Protein AF-A0A5R9IZC3-F1 (afdb_monomer)

Sequence (214 aa):
MPVERKPSRSTSATAVGSERAARRSELADALADIVLAEGLGDLGLRGVAAKLGTSDRMLIYYFETKEQLVLEMLDKVGTRLTAILVANSDAPRVSPGQFLSGVLALSTDPAIAPFMRLWTEVIARGARGETPYDQVGAKVVRSWMTWIESRLIDANDPAEKARPAALLSIVEGISLLELAAPGSTKDVQPYLTRMLDAVVPTKPATRRRRPSST

pLDDT: mean 82.62, std 14.84, range [38.94, 97.12]

Nearest PDB structures (foldseek):
  2g3b-assembly1_B  TM=7.295E-01  e=1.941E-04  Rhodococcus jostii RHA1
  3hta-assembly2_C  TM=6.948E-01  e=2.361E-03  Streptomyces lividans
  1jus-assembly2_E  TM=6.326E-01  e=4.046E-03  Staphylococcus aureus
  3bti-assembly2_D  TM=5.965E-01  e=3.324E-02  Staphylococcus aureus subsp. aureus Mu50
  2of7-assembly1_A-2  TM=5.086E-01  e=3.014E-02  Streptomyces coelicolor

Organism: NCBI:txid2683649

Mean predicted aligned error: 10.15 Å

Radius of gyration: 25.48 Å; Cα contacts (8 Å, |Δi|>4): 151; chains: 1; bounding box: 75×29×113 Å

InterPro domains:
  IPR001647 DNA-binding HTH domain, TetR-type [PF00440] (37-73)
  IPR001647 DNA-binding HTH domain, TetR-type [PS50977] (21-81)
  IPR009057 Homedomain-like superfamily [SSF46689] (18-86)

Foldseek 3Di:
DDDDDDDDPVVVVVVVVVVLVVVLLVLLLVLLVCCLVPNPPPPDLQVSQVVVVHHSVVNCVSQVDPLSSVVSSVVSLVVVLVVVVVVVPPDAADALLVLLVVVLVVCPPPVNVSSLRNLLVLLVCLVVVDPPSVVVNVVVLVVQLVVSLVRHPPSVDPVCVCVSVVSVCLSSVLSVCCVVPNPPCVCVSVVVSVVRVVPPDPDPDPPPDDDDDD

Solvent-accessible surface area (backbone atoms only — not comparable to full-atom values): 12218 Å² total; per-residue (Å²): 135,85,83,84,79,77,83,69,74,70,65,57,58,55,50,55,51,50,52,51,52,50,52,39,49,54,51,25,49,55,48,28,53,49,33,47,74,68,39,66,79,87,70,40,62,60,62,51,17,56,77,70,76,50,48,48,69,55,52,36,68,64,40,70,39,73,55,51,42,51,51,49,16,52,50,46,45,52,52,52,54,47,54,62,51,56,79,60,57,87,62,76,64,31,52,71,34,56,44,52,54,51,53,54,53,47,50,67,33,82,92,38,30,39,56,54,56,37,48,53,53,36,34,58,39,13,76,71,63,39,82,58,28,33,61,50,25,55,49,51,56,52,52,48,32,55,50,47,38,72,43,34,60,71,57,84,41,80,94,48,70,60,48,33,58,52,53,50,50,52,54,49,51,46,51,52,44,34,73,75,39,74,71,73,50,74,63,49,61,70,50,49,36,53,59,51,57,70,68,57,78,77,75,77,79,79,78,77,76,76,83,85,87,129

Structure (mmCIF, N/CA/C/O backbone):
data_AF-A0A5R9IZC3-F1
#
_entry.id   AF-A0A5R9IZC3-F1
#
loop_
_atom_site.group_PDB
_atom_site.id
_atom_site.type_symbol
_atom_site.label_atom_id
_atom_site.label_alt_id
_atom_site.label_comp_id
_atom_site.label_asym_id
_atom_site.label_entity_id
_atom_site.label_seq_id
_atom_site.pdbx_PDB_ins_code
_atom_site.Cartn_x
_atom_site.Cartn_y
_atom_site.Cartn_z
_atom_site.occupancy
_atom_site.B_iso_or_equiv
_atom_site.auth_seq_id
_atom_site.auth_comp_id
_atom_site.auth_asym_id
_atom_site.auth_atom_id
_atom_site.pdbx_PDB_model_num
ATOM 1 N N . MET A 1 1 ? 8.521 -2.473 66.464 1.00 38.94 1 MET A N 1
ATOM 2 C CA . MET A 1 1 ? 7.375 -2.416 65.531 1.00 38.94 1 MET A CA 1
ATOM 3 C C . MET A 1 1 ? 7.918 -2.171 64.128 1.00 38.94 1 MET A C 1
ATOM 5 O O . MET A 1 1 ? 8.464 -1.092 63.924 1.00 38.94 1 MET A O 1
ATOM 9 N N . PRO A 1 2 ? 7.883 -3.131 63.188 1.00 41.03 2 PRO A N 1
ATOM 10 C CA . PRO A 1 2 ? 8.266 -2.861 61.808 1.00 41.03 2 PRO A CA 1
ATOM 11 C C . PRO A 1 2 ? 7.096 -2.200 61.073 1.00 41.03 2 PRO A C 1
ATOM 13 O O . PRO A 1 2 ? 5.958 -2.653 61.161 1.00 41.03 2 PRO A O 1
ATOM 16 N N . VAL A 1 3 ? 7.401 -1.110 60.376 1.00 45.56 3 VAL A N 1
ATOM 17 C CA . VAL A 1 3 ? 6.474 -0.338 59.545 1.00 45.56 3 VAL A CA 1
ATOM 18 C C . VAL A 1 3 ? 6.178 -1.120 58.265 1.00 45.56 3 VAL A C 1
ATOM 20 O O . VAL A 1 3 ? 7.081 -1.421 57.484 1.00 45.56 3 VAL A O 1
ATOM 23 N N . GLU A 1 4 ? 4.906 -1.434 58.055 1.00 42.22 4 GLU A N 1
ATOM 24 C CA . GLU A 1 4 ? 4.376 -2.103 56.870 1.00 42.22 4 GLU A CA 1
ATOM 25 C C . GLU A 1 4 ? 4.468 -1.155 55.657 1.00 42.22 4 GLU A C 1
ATOM 27 O O . GLU A 1 4 ? 3.804 -0.117 55.587 1.00 42.22 4 GLU A O 1
ATOM 32 N N . ARG A 1 5 ? 5.351 -1.468 54.700 1.00 49.62 5 ARG A N 1
ATOM 33 C CA . ARG A 1 5 ? 5.467 -0.722 53.438 1.00 49.62 5 ARG A CA 1
ATOM 34 C C . ARG A 1 5 ? 4.304 -1.101 52.517 1.00 49.62 5 ARG A C 1
ATOM 36 O O . ARG A 1 5 ? 4.286 -2.195 51.963 1.00 49.62 5 ARG A O 1
ATOM 43 N N . LYS A 1 6 ? 3.364 -0.172 52.305 1.00 45.44 6 LYS A N 1
ATOM 44 C CA . LYS A 1 6 ? 2.361 -0.252 51.226 1.00 45.44 6 LYS A CA 1
ATOM 45 C C . LYS A 1 6 ? 3.052 -0.390 49.856 1.00 45.44 6 LYS A C 1
ATOM 47 O O . LYS A 1 6 ? 4.010 0.345 49.602 1.00 45.44 6 LYS A O 1
ATOM 52 N N . PRO A 1 7 ? 2.564 -1.256 48.949 1.00 48.16 7 PRO A N 1
ATOM 53 C CA . PRO A 1 7 ? 3.126 -1.367 47.612 1.00 48.16 7 PRO A CA 1
ATOM 54 C C . PRO A 1 7 ? 2.823 -0.114 46.773 1.00 48.16 7 PRO A C 1
ATOM 56 O O . PRO A 1 7 ? 1.775 0.525 46.887 1.00 48.16 7 PRO A O 1
ATOM 59 N N . SER A 1 8 ? 3.810 0.239 45.953 1.00 50.34 8 SER A N 1
ATOM 60 C CA . SER A 1 8 ? 3.921 1.449 45.137 1.00 50.34 8 SER A CA 1
ATOM 61 C C . SER A 1 8 ? 2.874 1.509 44.013 1.00 50.34 8 SER A C 1
ATOM 63 O O . SER A 1 8 ? 2.811 0.622 43.167 1.00 50.34 8 SER A O 1
ATOM 65 N N . ARG A 1 9 ? 2.091 2.599 43.947 1.00 55.41 9 ARG A N 1
ATOM 66 C CA . ARG A 1 9 ? 1.109 2.891 42.874 1.00 55.41 9 ARG A CA 1
ATOM 67 C C . ARG A 1 9 ? 1.727 2.996 41.465 1.00 55.41 9 ARG A C 1
ATOM 69 O O . ARG A 1 9 ? 1.005 2.856 40.481 1.00 55.41 9 ARG A O 1
ATOM 76 N N . SER A 1 10 ? 3.043 3.200 41.364 1.00 56.44 10 SER A N 1
ATOM 77 C CA . SER A 1 10 ? 3.772 3.426 40.103 1.00 56.44 10 SER A CA 1
ATOM 78 C C . SER A 1 10 ? 3.738 2.223 39.143 1.00 56.44 10 SER A C 1
ATOM 80 O O . SER A 1 10 ? 3.562 2.395 37.942 1.00 56.44 10 SER A O 1
ATOM 82 N N . THR A 1 11 ? 3.797 0.990 39.654 1.00 56.28 11 THR A N 1
ATOM 83 C CA . THR A 1 11 ? 3.855 -0.223 38.812 1.00 56.28 11 THR A CA 1
ATOM 84 C C . THR A 1 11 ? 2.522 -0.539 38.116 1.00 56.28 11 THR A C 1
ATOM 86 O O . THR A 1 11 ? 2.512 -1.081 37.015 1.00 56.28 11 THR A O 1
ATOM 89 N N . SER A 1 12 ? 1.389 -0.158 38.719 1.00 60.34 12 SER A N 1
ATOM 90 C CA . SER A 1 12 ? 0.045 -0.465 38.198 1.00 60.34 12 SER A CA 1
ATOM 91 C C . SER A 1 12 ? -0.375 0.397 37.000 1.00 60.34 12 SER A C 1
ATOM 93 O O . SER A 1 12 ? -0.995 -0.107 36.069 1.00 60.34 12 SER A O 1
ATOM 95 N N . ALA A 1 13 ? 0.004 1.680 36.977 1.00 62.66 13 ALA A N 1
ATOM 96 C CA . ALA A 1 13 ? -0.330 2.583 35.874 1.00 62.66 13 ALA A CA 1
ATOM 97 C C . ALA A 1 13 ? 0.447 2.235 34.592 1.00 62.66 13 ALA A C 1
ATOM 99 O O . ALA A 1 13 ? -0.103 2.303 33.494 1.00 62.66 13 ALA A O 1
ATOM 100 N N . THR A 1 14 ? 1.702 1.801 34.737 1.00 68.88 14 THR A N 1
ATOM 101 C CA . THR A 1 14 ? 2.554 1.372 33.620 1.00 68.88 14 THR A CA 1
ATOM 102 C C . THR A 1 14 ? 2.055 0.070 32.984 1.00 68.88 14 THR A C 1
ATOM 104 O O . THR A 1 14 ? 2.042 -0.034 31.761 1.00 68.88 14 THR A O 1
ATOM 107 N N . ALA A 1 15 ? 1.574 -0.888 33.787 1.00 71.69 15 ALA A N 1
ATOM 108 C CA . ALA A 1 15 ? 1.015 -2.153 33.296 1.00 71.69 15 ALA A CA 1
ATOM 109 C C . ALA A 1 15 ? -0.315 -1.964 32.538 1.00 71.69 15 ALA A C 1
ATOM 111 O O . ALA A 1 15 ? -0.491 -2.491 31.442 1.00 71.69 15 ALA A O 1
ATOM 112 N N . VAL A 1 16 ? -1.223 -1.131 33.061 1.00 70.50 16 VAL A N 1
ATOM 113 C CA . VAL A 1 16 ? -2.487 -0.799 32.374 1.00 70.50 16 VAL A CA 1
ATOM 114 C C . VAL A 1 16 ? -2.224 -0.037 31.066 1.00 70.50 16 VAL A C 1
ATOM 116 O O . VAL A 1 16 ? -2.898 -0.259 30.059 1.00 70.50 16 VAL A O 1
ATOM 119 N N . GLY A 1 17 ? -1.206 0.831 31.048 1.00 76.50 17 GLY A N 1
ATOM 120 C CA . GLY A 1 17 ? -0.735 1.487 29.827 1.00 76.50 17 GLY A CA 1
ATOM 121 C C . GLY A 1 17 ? -0.198 0.497 28.787 1.00 76.50 17 GLY A C 1
ATOM 122 O O . GLY A 1 17 ? -0.535 0.619 27.608 1.00 76.50 17 GLY A O 1
ATOM 123 N N . SER A 1 18 ? 0.573 -0.514 29.210 1.00 84.12 18 SER A N 1
ATOM 124 C CA . SER A 1 18 ? 1.100 -1.539 28.299 1.00 84.12 18 SER A CA 1
ATOM 125 C C . SER A 1 18 ? 0.017 -2.467 27.750 1.00 84.12 18 SER A C 1
ATOM 127 O O . SER A 1 18 ? 0.050 -2.796 26.569 1.00 84.12 18 SER A O 1
ATOM 129 N N . GLU A 1 19 ? -0.979 -2.839 28.560 1.00 89.44 19 GLU A N 1
ATOM 130 C CA . GLU A 1 19 ? -2.119 -3.653 28.110 1.00 89.44 19 GLU A CA 1
ATOM 131 C C . GLU A 1 19 ? -2.976 -2.906 27.083 1.00 89.44 1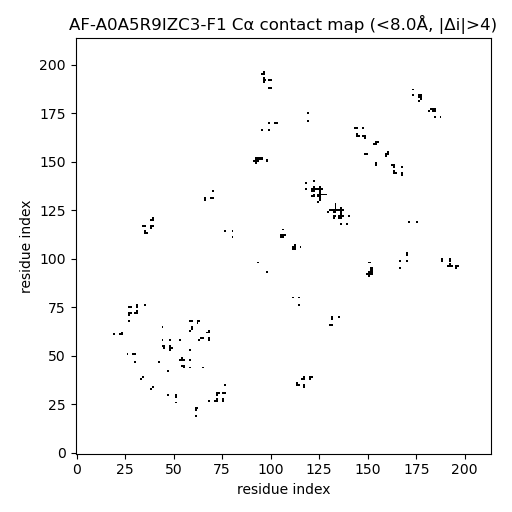9 GLU A C 1
ATOM 133 O O . GLU A 1 19 ? -3.373 -3.467 26.060 1.00 89.44 19 GLU A O 1
ATOM 138 N N . ARG A 1 20 ? -3.215 -1.606 27.305 1.00 90.56 20 ARG A N 1
ATOM 139 C CA . ARG A 1 20 ? -3.933 -0.769 26.337 1.00 90.56 20 ARG A CA 1
ATOM 140 C C . ARG A 1 20 ? -3.173 -0.653 25.018 1.00 90.56 20 ARG A C 1
ATOM 142 O O . ARG A 1 20 ? -3.797 -0.751 23.963 1.00 90.56 20 ARG A O 1
ATOM 149 N N . ALA A 1 21 ? -1.858 -0.444 25.069 1.00 91.94 21 ALA A N 1
ATOM 150 C CA . ALA A 1 21 ? -1.019 -0.367 23.876 1.00 91.94 21 ALA A CA 1
ATOM 151 C C . ALA A 1 21 ? -1.000 -1.698 23.105 1.00 91.94 21 ALA A C 1
ATOM 153 O O . ALA A 1 21 ? -1.151 -1.696 21.884 1.00 91.94 21 ALA A O 1
ATOM 154 N N . ALA A 1 22 ? -0.901 -2.829 23.812 1.00 94.00 22 ALA A N 1
ATOM 155 C CA . ALA A 1 22 ? -0.986 -4.157 23.210 1.00 94.00 22 ALA A CA 1
ATOM 156 C C . ALA A 1 22 ? -2.331 -4.356 22.500 1.00 94.00 22 ALA A C 1
ATOM 158 O O . ALA A 1 22 ? -2.362 -4.701 21.320 1.00 94.00 22 ALA A O 1
ATOM 159 N N . ARG A 1 23 ? -3.444 -4.021 23.166 1.00 94.31 23 ARG A N 1
ATOM 160 C CA . ARG A 1 23 ? -4.775 -4.148 22.564 1.00 94.31 23 ARG A CA 1
ATOM 161 C C . ARG A 1 23 ? -4.983 -3.224 21.363 1.00 94.31 23 ARG A C 1
ATOM 163 O O . ARG A 1 23 ? -5.601 -3.632 20.383 1.00 94.31 23 ARG A O 1
ATOM 170 N N . ARG A 1 24 ? -4.465 -1.993 21.416 1.00 94.75 24 ARG A N 1
ATOM 171 C CA . ARG A 1 24 ? -4.473 -1.050 20.283 1.00 94.75 24 ARG A CA 1
ATOM 172 C C . ARG A 1 24 ? -3.708 -1.632 19.090 1.00 94.75 24 ARG A C 1
ATOM 174 O O . ARG A 1 24 ? -4.233 -1.632 17.981 1.00 94.75 24 ARG A O 1
ATOM 181 N N . SER A 1 25 ? -2.533 -2.214 19.334 1.00 95.19 25 SER A N 1
ATOM 182 C CA . SER A 1 25 ? -1.741 -2.898 18.307 1.00 95.19 25 SER A CA 1
ATOM 183 C C . SER A 1 25 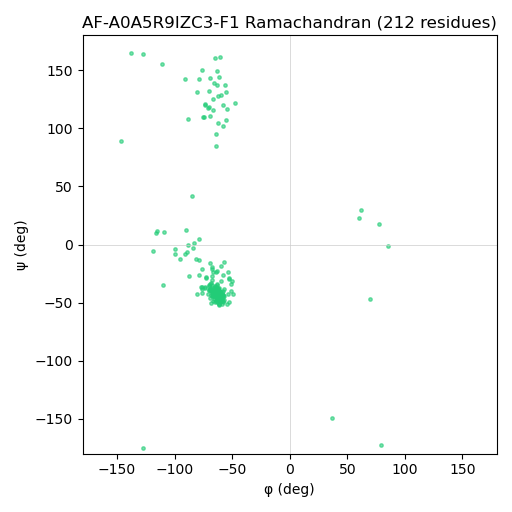? -2.474 -4.100 17.703 1.00 95.19 25 SER A C 1
ATOM 185 O O . SER A 1 25 ? -2.510 -4.215 16.484 1.00 95.19 25 SER A O 1
ATOM 187 N N . GLU A 1 26 ? -3.081 -4.969 18.519 1.00 95.38 26 GLU A N 1
ATOM 188 C CA . GLU A 1 26 ? -3.871 -6.119 18.039 1.00 95.38 26 GLU A CA 1
ATOM 189 C C . GLU A 1 26 ? -5.032 -5.683 17.141 1.00 95.38 26 GLU A C 1
ATOM 191 O O . GLU A 1 26 ? -5.279 -6.283 16.096 1.00 95.38 26 GLU A O 1
ATOM 196 N N . LEU A 1 27 ? -5.738 -4.617 17.533 1.00 95.88 27 LEU A N 1
ATOM 197 C CA . LEU A 1 27 ? -6.806 -4.049 16.718 1.00 95.88 27 LEU A CA 1
ATOM 198 C C . LEU A 1 27 ? -6.253 -3.509 15.396 1.00 95.88 27 LEU A C 1
ATOM 200 O O . LEU A 1 27 ? -6.833 -3.792 14.357 1.00 95.88 27 LEU A O 1
ATOM 204 N N . ALA A 1 28 ? -5.130 -2.783 15.407 1.00 96.19 28 ALA A N 1
ATOM 205 C CA . ALA A 1 28 ? -4.489 -2.289 14.186 1.00 96.19 28 ALA A CA 1
ATOM 206 C C . ALA A 1 28 ? -4.046 -3.432 13.256 1.00 96.19 28 ALA A C 1
ATOM 208 O O . ALA A 1 28 ? -4.192 -3.329 12.040 1.00 96.19 28 ALA A O 1
ATOM 209 N N . ASP A 1 29 ? -3.560 -4.537 13.822 1.00 96.69 29 ASP A N 1
ATOM 210 C CA . ASP A 1 29 ? -3.185 -5.729 13.066 1.00 96.69 29 ASP A CA 1
ATOM 211 C C . ASP A 1 29 ? -4.399 -6.411 12.416 1.00 96.69 29 ASP A C 1
ATOM 213 O O . ASP A 1 29 ? -4.350 -6.732 11.228 1.00 96.69 29 ASP A O 1
ATOM 217 N N . ALA A 1 30 ? -5.506 -6.559 13.145 1.00 96.06 30 ALA A N 1
ATOM 218 C CA . ALA A 1 30 ? -6.743 -7.113 12.593 1.00 96.06 30 ALA A CA 1
ATOM 219 C C . ALA A 1 30 ? -7.381 -6.183 11.542 1.00 96.06 30 ALA A C 1
ATOM 221 O O . ALA A 1 30 ? -7.948 -6.637 10.550 1.00 96.06 30 ALA A O 1
ATOM 222 N N . LEU A 1 31 ? -7.264 -4.864 11.728 1.00 94.94 31 LEU A N 1
ATOM 223 C CA . LEU A 1 31 ? -7.672 -3.875 10.731 1.00 94.94 31 LEU A CA 1
ATOM 224 C C . LEU A 1 31 ? -6.860 -4.010 9.443 1.00 94.94 31 LEU A C 1
ATOM 226 O O . LEU A 1 31 ? -7.444 -3.973 8.363 1.00 94.94 31 LEU A O 1
ATOM 230 N N . ALA A 1 32 ? -5.541 -4.185 9.561 1.00 96.06 32 ALA A N 1
ATOM 231 C CA . ALA A 1 32 ? -4.656 -4.414 8.425 1.00 96.06 32 ALA A CA 1
ATOM 232 C C . ALA A 1 32 ? -5.063 -5.670 7.633 1.00 96.06 32 ALA A C 1
ATOM 234 O O . ALA A 1 32 ? -5.086 -5.622 6.405 1.00 96.06 32 ALA A O 1
ATOM 235 N N . ASP A 1 33 ? -5.449 -6.758 8.312 1.00 95.50 33 ASP A N 1
ATOM 236 C CA . ASP A 1 33 ? -5.945 -7.977 7.655 1.00 95.50 33 ASP A CA 1
ATOM 237 C C . ASP A 1 33 ? -7.215 -7.710 6.837 1.00 95.50 33 ASP A C 1
ATOM 239 O O . ASP A 1 33 ? -7.304 -8.109 5.674 1.00 95.50 33 ASP A O 1
ATOM 243 N N . ILE A 1 34 ? -8.177 -6.984 7.419 1.00 93.75 34 ILE A N 1
ATOM 244 C CA . ILE A 1 34 ? -9.441 -6.642 6.753 1.00 93.75 34 ILE A CA 1
ATOM 245 C C . ILE A 1 34 ? -9.182 -5.807 5.494 1.00 93.75 34 ILE A C 1
ATOM 247 O O . ILE A 1 34 ? -9.707 -6.135 4.432 1.00 93.75 34 ILE A O 1
ATOM 251 N N . VAL A 1 35 ? -8.369 -4.748 5.578 1.00 94.06 35 VAL A N 1
ATOM 252 C CA . VAL A 1 35 ? -8.149 -3.855 4.423 1.00 94.06 35 VAL A CA 1
ATOM 253 C C . VAL A 1 35 ? -7.292 -4.486 3.330 1.00 94.06 35 VAL A C 1
ATOM 255 O O . VAL A 1 35 ? -7.464 -4.160 2.160 1.00 94.06 35 VAL A O 1
ATOM 258 N N . LEU A 1 36 ? -6.394 -5.414 3.674 1.00 94.81 36 LEU A N 1
ATOM 259 C CA . LEU A 1 36 ? -5.655 -6.188 2.674 1.00 94.81 36 LEU A CA 1
ATOM 260 C C . LEU A 1 36 ? -6.572 -7.176 1.942 1.00 94.81 36 LEU A C 1
ATOM 262 O O . LEU A 1 36 ? -6.400 -7.400 0.744 1.00 94.81 36 LEU A O 1
ATOM 266 N N . ALA A 1 37 ? -7.556 -7.749 2.638 1.00 92.31 37 ALA A N 1
ATOM 267 C CA . ALA A 1 37 ? -8.518 -8.665 2.036 1.00 92.31 37 ALA A CA 1
ATOM 268 C C . ALA A 1 37 ? -9.584 -7.945 1.191 1.00 92.31 37 ALA A C 1
ATOM 270 O O . ALA A 1 37 ? -9.969 -8.449 0.137 1.00 92.31 37 ALA A O 1
ATOM 271 N N . GLU A 1 38 ? -10.059 -6.781 1.641 1.00 89.06 38 GLU A N 1
ATOM 272 C CA . GLU A 1 38 ? -11.287 -6.156 1.125 1.00 89.06 38 GLU A CA 1
ATOM 273 C C . GLU A 1 38 ? -11.082 -4.773 0.476 1.00 89.06 38 GLU A C 1
ATOM 275 O O . GLU A 1 38 ? -12.026 -4.231 -0.100 1.00 89.06 38 GLU A O 1
ATOM 280 N N . GLY A 1 39 ? -9.873 -4.200 0.532 1.00 88.75 39 GLY A N 1
ATOM 281 C CA . GLY A 1 39 ? -9.594 -2.821 0.102 1.00 88.75 39 GLY A CA 1
ATOM 282 C C . GLY A 1 39 ? -10.006 -1.780 1.151 1.00 88.75 39 GLY A C 1
ATOM 283 O O . GLY A 1 39 ? -10.367 -2.136 2.271 1.00 88.75 39 GLY A O 1
ATOM 284 N N . LEU A 1 40 ? -9.949 -0.480 0.820 1.00 85.44 40 LEU A N 1
ATOM 285 C CA . LEU A 1 40 ? -10.413 0.602 1.710 1.00 85.44 40 LEU A CA 1
ATOM 286 C C . LEU A 1 40 ? -11.903 0.909 1.560 1.00 85.44 40 LEU A C 1
ATOM 288 O O . LEU A 1 40 ? -12.487 1.400 2.520 1.00 85.44 40 LEU A O 1
ATOM 292 N N . GLY A 1 41 ? -12.504 0.654 0.391 1.00 73.31 41 GLY A N 1
ATOM 293 C CA . GLY A 1 41 ? -13.956 0.705 0.130 1.00 73.31 41 GLY A CA 1
ATOM 294 C C . GLY A 1 41 ? -14.764 1.803 0.856 1.00 73.31 41 GLY A C 1
ATOM 295 O O . GLY A 1 41 ? -14.268 2.881 1.183 1.00 73.31 41 GLY A O 1
ATOM 296 N N . ASP A 1 42 ? -16.028 1.527 1.163 1.00 65.44 42 ASP A N 1
ATOM 297 C CA . ASP A 1 42 ? -16.812 2.334 2.110 1.00 65.44 42 ASP A CA 1
ATOM 298 C C . ASP A 1 42 ? -16.556 1.877 3.555 1.00 65.44 42 ASP A C 1
ATOM 300 O O . ASP A 1 42 ? -17.501 1.760 4.338 1.00 65.44 42 ASP A O 1
ATOM 304 N N . LEU A 1 43 ? -15.304 1.571 3.942 1.00 64.75 43 LEU A N 1
ATOM 305 C CA . LEU A 1 43 ? -14.977 1.203 5.326 1.00 64.75 43 LEU A CA 1
ATOM 306 C C . LEU A 1 43 ? -15.243 2.392 6.261 1.00 64.75 43 LEU A C 1
ATOM 308 O O . LEU A 1 43 ? -14.388 3.207 6.615 1.00 64.75 43 LEU A O 1
ATOM 312 N N . GLY A 1 44 ? -16.502 2.490 6.665 1.00 72.50 44 GLY A N 1
ATOM 313 C CA . GLY A 1 44 ? -16.970 3.283 7.772 1.00 72.50 44 GLY A CA 1
ATOM 314 C C . GLY A 1 44 ? -16.625 2.575 9.071 1.00 72.50 44 GLY A C 1
ATOM 315 O O . GLY A 1 44 ? -16.603 1.346 9.155 1.00 72.50 44 GLY A O 1
ATOM 316 N N . LEU A 1 45 ? -16.412 3.372 10.114 1.00 77.56 45 LEU A N 1
ATOM 317 C CA . LEU A 1 45 ? -16.061 2.897 11.450 1.00 77.56 45 LEU A CA 1
ATOM 318 C C . LEU A 1 45 ? -17.014 1.795 11.963 1.00 77.56 45 LEU A C 1
ATOM 320 O O . LEU A 1 45 ? -16.557 0.846 12.590 1.00 77.56 45 LEU A O 1
ATOM 324 N N . ARG A 1 46 ? -18.304 1.875 11.600 1.00 78.69 46 ARG A N 1
ATOM 325 C CA . ARG A 1 46 ? -19.335 0.863 11.892 1.00 78.69 46 ARG A CA 1
ATOM 326 C C . ARG A 1 46 ? -19.067 -0.500 11.278 1.00 78.69 46 ARG A C 1
ATOM 328 O O . ARG A 1 46 ? -19.142 -1.510 11.970 1.00 78.69 46 ARG A O 1
ATOM 335 N N . GLY A 1 47 ? -18.786 -0.537 9.976 1.00 84.38 47 GLY A N 1
ATOM 336 C CA . GLY A 1 47 ? -18.571 -1.796 9.259 1.00 84.38 47 GLY A CA 1
ATOM 337 C C . GLY A 1 47 ? -17.335 -2.520 9.785 1.00 84.38 47 GLY A C 1
ATOM 338 O O . GLY A 1 47 ? -17.361 -3.723 10.032 1.00 84.38 47 GLY A O 1
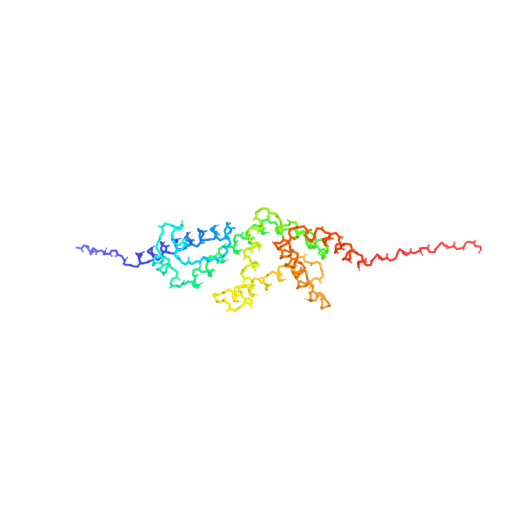ATOM 339 N N . VAL A 1 48 ? -16.285 -1.747 10.052 1.00 85.75 48 VAL A N 1
ATOM 340 C CA . VAL A 1 48 ? -15.048 -2.224 10.665 1.00 85.75 48 VAL A CA 1
ATOM 341 C C . VAL A 1 48 ? -15.278 -2.764 12.076 1.00 85.75 48 VAL A C 1
ATOM 343 O O . VAL A 1 48 ? -14.847 -3.870 12.393 1.00 85.75 48 VAL A O 1
ATOM 346 N N . ALA A 1 49 ? -15.968 -1.999 12.926 1.00 88.12 49 ALA A N 1
ATOM 347 C CA . ALA A 1 49 ? -16.255 -2.405 14.295 1.00 88.12 49 ALA A CA 1
ATOM 348 C C . ALA A 1 49 ? -17.032 -3.726 14.339 1.00 88.12 49 ALA A C 1
ATOM 350 O O . ALA A 1 49 ? -16.661 -4.624 15.093 1.00 88.12 49 ALA A O 1
ATOM 351 N N . ALA A 1 50 ? -18.041 -3.875 13.475 1.00 88.19 50 ALA A N 1
ATOM 352 C CA . ALA A 1 50 ? -18.823 -5.100 13.364 1.00 88.19 50 ALA A CA 1
ATOM 353 C C . ALA A 1 50 ? -17.957 -6.315 12.987 1.00 88.19 50 ALA A C 1
ATOM 355 O O . ALA A 1 50 ? -18.069 -7.360 13.626 1.00 88.19 50 ALA A O 1
ATOM 356 N N . LYS A 1 51 ? -17.050 -6.175 12.009 1.00 89.62 51 LYS A N 1
ATOM 357 C CA . LYS A 1 51 ? -16.118 -7.247 11.605 1.00 89.62 51 LYS A CA 1
ATOM 358 C C . LYS A 1 51 ? -15.152 -7.646 12.721 1.00 89.62 51 LYS A C 1
ATOM 360 O O . LYS A 1 51 ? -14.819 -8.817 12.854 1.00 89.62 51 LYS A O 1
ATOM 365 N N . LEU A 1 52 ? -14.740 -6.684 13.541 1.00 90.50 52 LEU A N 1
ATOM 366 C CA . LEU A 1 52 ? -13.873 -6.909 14.698 1.00 90.50 52 LEU A CA 1
ATOM 367 C C . LEU A 1 52 ? -14.629 -7.380 15.952 1.00 90.50 52 LEU A C 1
ATOM 369 O O . LEU A 1 52 ? -14.014 -7.544 17.006 1.00 90.50 52 LEU A O 1
ATOM 373 N N . GLY A 1 53 ? -15.954 -7.557 15.877 1.00 90.38 53 GLY A N 1
ATOM 374 C CA . GLY A 1 53 ? -16.777 -7.925 17.032 1.00 90.38 53 GLY A CA 1
ATOM 375 C C . GLY A 1 53 ? -16.753 -6.874 18.147 1.00 90.38 53 GLY A C 1
ATOM 376 O O . GLY A 1 53 ? -16.864 -7.210 19.325 1.00 90.38 53 GLY A O 1
ATOM 377 N N . THR A 1 54 ? -16.564 -5.601 17.797 1.00 92.31 54 THR A N 1
ATOM 378 C CA . THR A 1 54 ? -16.512 -4.479 18.739 1.00 92.31 54 THR A CA 1
ATOM 379 C C . THR A 1 54 ? -17.487 -3.367 18.339 1.00 92.31 54 THR A C 1
ATOM 381 O O . THR A 1 54 ? -18.286 -3.520 17.420 1.00 92.31 54 THR A O 1
ATOM 384 N N . SER A 1 55 ? -17.462 -2.241 19.053 1.00 91.38 55 SER A N 1
ATOM 385 C CA . SER A 1 55 ? -18.256 -1.055 18.710 1.00 91.38 55 SER A CA 1
ATOM 386 C C . SER A 1 55 ? -17.370 0.094 18.240 1.00 91.38 55 SER A C 1
ATOM 388 O O . SER A 1 55 ? -16.217 0.212 18.654 1.00 91.38 55 SER A O 1
ATOM 390 N N . ASP A 1 56 ? -17.937 1.003 17.451 1.00 89.81 56 ASP A N 1
ATOM 391 C CA . ASP A 1 56 ? -17.304 2.257 17.029 1.00 89.81 56 ASP A CA 1
ATOM 392 C C . ASP A 1 56 ? -16.704 3.008 18.221 1.00 89.81 56 ASP A C 1
ATOM 394 O O . ASP A 1 56 ? -15.582 3.504 18.168 1.00 89.81 56 ASP A O 1
ATOM 398 N N . ARG A 1 57 ? -17.453 3.047 19.333 1.00 91.88 57 ARG A N 1
ATOM 399 C CA . ARG A 1 57 ? -17.043 3.696 20.579 1.00 91.88 57 ARG A CA 1
ATOM 400 C C . ARG A 1 57 ? -15.780 3.062 21.154 1.00 91.88 57 ARG A C 1
ATOM 402 O O . ARG A 1 57 ? -14.932 3.787 21.663 1.00 91.88 57 ARG A O 1
ATOM 409 N N . MET A 1 58 ? -15.652 1.738 21.078 1.00 93.81 58 MET A N 1
ATOM 410 C CA . MET A 1 58 ? -14.450 1.041 21.534 1.00 93.81 58 MET A CA 1
ATOM 411 C C . MET A 1 58 ? -13.257 1.320 20.622 1.00 93.81 58 MET A C 1
ATOM 413 O O . MET A 1 58 ? -12.161 1.539 21.126 1.00 93.81 58 MET A O 1
ATOM 417 N N . LEU A 1 59 ? -13.452 1.389 19.303 1.00 92.81 59 LEU A N 1
ATOM 418 C CA . LEU A 1 59 ? -12.375 1.776 18.389 1.00 92.81 59 LEU A CA 1
ATOM 419 C C . LEU A 1 59 ? -11.887 3.201 18.680 1.00 92.81 59 LEU A C 1
ATOM 421 O O . LEU A 1 59 ? -10.694 3.412 18.872 1.00 92.81 59 LEU A O 1
ATOM 425 N N . ILE A 1 60 ? -12.798 4.164 18.827 1.00 93.69 60 ILE A N 1
ATOM 426 C CA . ILE A 1 60 ? -12.440 5.541 19.204 1.00 93.69 60 ILE A CA 1
ATOM 427 C C . ILE A 1 60 ? -11.800 5.602 20.593 1.00 93.69 60 ILE A C 1
ATOM 429 O O . ILE A 1 60 ? -10.883 6.384 20.811 1.00 93.69 60 ILE A O 1
ATOM 433 N N . TYR A 1 61 ? -12.209 4.747 21.530 1.00 93.69 61 TYR A N 1
ATOM 434 C CA . TYR A 1 61 ? -11.539 4.652 22.824 1.00 93.69 61 TYR A CA 1
ATOM 435 C C . TYR A 1 61 ? -10.056 4.2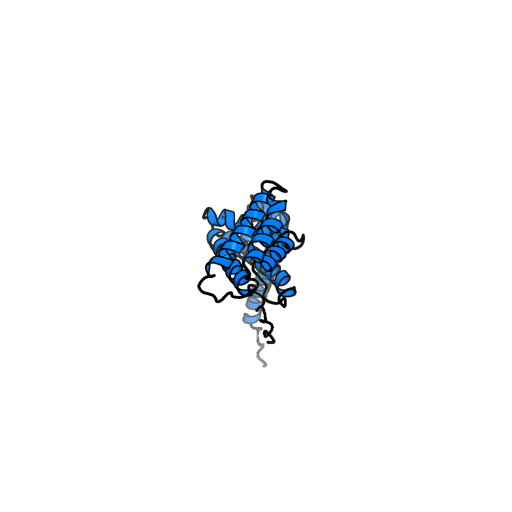54 22.691 1.00 93.69 61 TYR A C 1
ATOM 437 O O . TYR A 1 61 ? -9.212 4.811 23.396 1.00 93.69 61 TYR A O 1
ATOM 445 N N . TYR A 1 62 ? -9.707 3.319 21.801 1.00 94.44 62 TYR A N 1
ATOM 446 C CA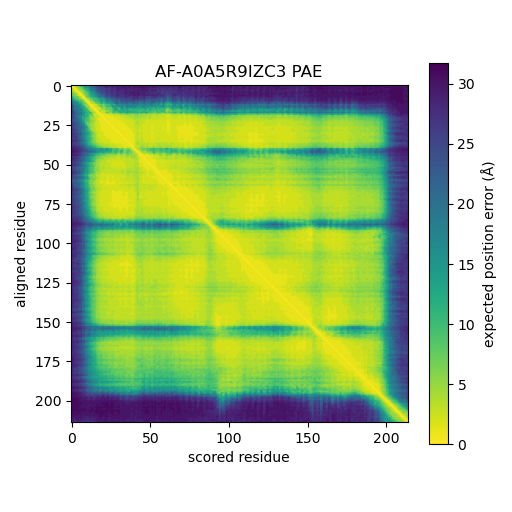 . TYR A 1 62 ? -8.313 2.895 21.620 1.00 94.44 62 TYR A CA 1
ATOM 447 C C . TYR A 1 62 ? -7.493 3.851 20.754 1.00 94.44 62 TYR A C 1
ATOM 449 O O . TYR A 1 62 ? -6.353 4.137 21.118 1.00 94.44 62 TYR A O 1
ATOM 457 N N . PHE A 1 63 ? -8.068 4.344 19.658 1.00 94.81 63 PHE A N 1
ATOM 458 C CA . PHE A 1 63 ? -7.360 5.119 18.635 1.00 94.81 63 PHE A CA 1
ATOM 459 C C . PHE A 1 63 ? -7.553 6.631 18.745 1.00 94.81 63 PHE A C 1
ATOM 461 O O . PHE A 1 63 ? -6.877 7.367 18.045 1.00 94.81 63 PHE A O 1
ATOM 468 N N . GLU A 1 64 ? -8.440 7.107 19.619 1.00 93.88 64 GLU A N 1
ATOM 469 C CA . GLU A 1 64 ? -8.787 8.521 19.846 1.00 93.88 64 GLU A CA 1
ATOM 470 C C . GLU A 1 64 ? -9.558 9.172 18.692 1.00 93.88 64 GLU A C 1
ATOM 472 O O . GLU A 1 64 ? -10.590 9.799 18.929 1.00 93.88 64 GLU A O 1
ATOM 477 N N . THR A 1 65 ? -9.118 8.991 17.445 1.00 93.06 65 THR A N 1
ATOM 478 C CA . THR A 1 65 ? -9.812 9.491 16.253 1.00 93.06 65 THR A CA 1
ATOM 479 C C . THR A 1 65 ? -9.818 8.463 15.124 1.00 93.06 65 THR A C 1
ATOM 481 O O . THR A 1 65 ? -9.070 7.480 15.132 1.00 93.06 65 THR A O 1
ATOM 484 N N . LYS A 1 66 ? -10.675 8.685 14.119 1.00 89.12 66 LYS A N 1
ATOM 485 C CA . LYS A 1 66 ? -10.696 7.850 12.911 1.00 89.12 66 LYS A CA 1
ATOM 486 C C . LYS A 1 66 ? -9.382 7.984 12.137 1.00 89.12 66 LYS A C 1
ATOM 488 O O . LYS A 1 66 ? -8.890 7.000 11.599 1.00 89.12 66 LYS A O 1
ATOM 493 N N . GLU A 1 67 ? -8.812 9.181 12.093 1.00 91.88 67 GLU A N 1
ATOM 494 C CA . GLU A 1 67 ? -7.556 9.468 11.404 1.00 91.88 67 GLU A CA 1
ATOM 495 C C . GLU A 1 67 ? -6.405 8.675 12.025 1.00 91.88 67 GLU A C 1
ATOM 497 O O . GLU A 1 67 ? -5.667 8.021 11.298 1.00 91.88 67 GLU A O 1
ATOM 502 N N . GLN A 1 68 ? -6.292 8.656 13.356 1.00 93.50 68 GLN A N 1
ATOM 503 C CA . GLN A 1 68 ? -5.265 7.873 14.052 1.00 93.50 68 GLN A CA 1
ATOM 504 C C . GLN A 1 68 ? -5.437 6.365 13.845 1.00 93.50 68 GLN A C 1
ATOM 506 O O . GLN A 1 68 ? -4.455 5.659 13.625 1.00 93.50 68 GLN A O 1
ATOM 511 N N . LEU A 1 69 ? -6.682 5.876 13.821 1.00 93.81 69 LEU A N 1
ATOM 512 C CA . LEU A 1 69 ? -6.976 4.486 13.464 1.00 93.81 69 LEU A CA 1
ATOM 513 C C . LEU A 1 69 ? -6.460 4.149 12.061 1.00 93.81 69 LEU A C 1
ATOM 515 O O . LEU A 1 69 ? -5.796 3.130 11.877 1.00 93.81 69 LEU A O 1
ATOM 519 N N . VAL A 1 70 ? -6.755 5.001 11.073 1.00 93.25 70 VAL A N 1
ATOM 520 C CA . VAL A 1 70 ? -6.299 4.810 9.688 1.00 93.25 70 VAL A CA 1
ATOM 521 C C . VAL A 1 70 ? -4.775 4.868 9.599 1.00 93.25 70 VAL A C 1
ATOM 523 O O . VAL A 1 70 ? -4.180 4.022 8.935 1.00 93.25 70 VAL A O 1
ATOM 526 N N . LEU A 1 71 ? -4.137 5.821 10.279 1.00 94.88 71 LEU A N 1
ATOM 527 C CA . LEU A 1 71 ? -2.681 5.962 10.287 1.00 94.88 71 LEU A CA 1
ATOM 528 C C . LEU A 1 71 ? -1.988 4.714 10.843 1.00 94.88 71 LEU A C 1
ATOM 530 O O . LEU A 1 71 ? -1.080 4.197 10.197 1.00 94.88 71 LEU A O 1
ATOM 534 N N . GLU A 1 72 ? -2.427 4.198 11.990 1.00 95.62 72 GLU A N 1
ATOM 535 C CA . GLU A 1 72 ? -1.821 3.005 12.596 1.00 95.62 72 GLU A CA 1
ATOM 536 C C . GLU A 1 72 ? -2.070 1.734 11.794 1.00 95.62 72 GLU A C 1
ATOM 538 O O . GLU A 1 72 ? -1.165 0.921 11.627 1.00 95.62 72 GLU A O 1
ATOM 543 N N . MET A 1 73 ? -3.275 1.564 11.254 1.00 95.44 73 MET A N 1
ATOM 544 C CA . MET A 1 73 ? -3.577 0.452 10.355 1.00 95.44 73 MET A CA 1
ATOM 545 C C . MET A 1 73 ? -2.667 0.478 9.116 1.00 95.44 73 MET A C 1
ATOM 547 O O . MET A 1 73 ? -2.070 -0.543 8.774 1.00 95.44 73 MET A O 1
ATOM 551 N N . LEU A 1 74 ? -2.514 1.630 8.454 1.00 96.06 74 LEU A N 1
ATOM 552 C CA . LEU A 1 74 ? -1.640 1.749 7.282 1.00 96.06 74 LEU A CA 1
ATOM 553 C C . LEU A 1 74 ? -0.155 1.593 7.646 1.00 96.06 74 LEU A C 1
ATOM 555 O O . LEU A 1 74 ? 0.618 1.063 6.846 1.00 96.06 74 LEU A O 1
ATOM 559 N N . ASP A 1 75 ? 0.251 1.985 8.854 1.00 96.06 75 ASP A N 1
ATOM 560 C CA . ASP A 1 75 ? 1.600 1.733 9.367 1.00 96.06 75 ASP A CA 1
ATOM 561 C C . ASP A 1 75 ? 1.873 0.229 9.554 1.00 96.06 75 ASP A C 1
ATOM 563 O O . ASP A 1 75 ? 2.920 -0.273 9.130 1.00 96.06 75 ASP A O 1
ATOM 567 N N . LYS A 1 76 ? 0.895 -0.533 10.071 1.00 97.12 76 LYS A N 1
ATOM 568 C CA . LYS A 1 76 ? 0.966 -2.005 10.136 1.00 97.12 76 LYS A CA 1
ATOM 569 C C . LYS A 1 76 ? 1.094 -2.630 8.753 1.00 97.12 76 LYS A C 1
ATOM 571 O O . LYS A 1 76 ? 1.955 -3.488 8.549 1.00 97.12 76 LYS A O 1
ATOM 576 N N . VAL A 1 77 ? 0.294 -2.174 7.790 1.00 97.00 77 VAL A N 1
ATOM 577 C CA . VAL A 1 77 ? 0.378 -2.613 6.387 1.00 97.00 77 VAL A CA 1
ATOM 578 C C . VAL A 1 77 ? 1.777 -2.348 5.816 1.00 97.00 77 VAL A C 1
ATOM 580 O O . VAL A 1 77 ? 2.396 -3.255 5.256 1.00 97.00 77 VAL A O 1
ATOM 583 N N . GLY A 1 78 ? 2.309 -1.135 5.989 1.00 94.75 78 GLY A N 1
ATOM 584 C CA . GLY A 1 78 ? 3.638 -0.757 5.496 1.00 94.75 78 GLY A CA 1
ATOM 585 C C . GLY A 1 78 ? 4.772 -1.552 6.142 1.00 94.75 78 GLY A C 1
ATOM 586 O O . GLY A 1 78 ? 5.690 -1.999 5.449 1.00 94.75 78 GLY A O 1
ATOM 587 N N . THR A 1 79 ? 4.683 -1.793 7.450 1.00 94.44 79 THR A N 1
ATOM 588 C CA . THR A 1 79 ? 5.648 -2.608 8.200 1.00 94.44 79 THR A CA 1
ATOM 589 C C . THR A 1 79 ? 5.669 -4.049 7.695 1.00 94.44 79 THR A C 1
ATOM 591 O O . THR A 1 79 ? 6.743 -4.600 7.454 1.00 94.44 79 THR A O 1
ATOM 594 N N . ARG A 1 80 ? 4.495 -4.650 7.461 1.00 94.88 80 ARG A N 1
ATOM 595 C CA . ARG A 1 80 ? 4.379 -6.012 6.917 1.00 94.88 80 ARG A CA 1
ATOM 596 C C . ARG A 1 80 ? 4.959 -6.115 5.510 1.00 94.88 80 ARG A C 1
ATOM 598 O O . ARG A 1 80 ? 5.759 -7.012 5.261 1.00 94.88 80 ARG A O 1
ATOM 605 N N . LEU A 1 81 ? 4.630 -5.174 4.619 1.00 92.69 81 LEU A N 1
ATOM 606 C CA . LEU A 1 81 ? 5.210 -5.140 3.273 1.00 92.69 81 LEU A CA 1
ATOM 607 C C . LEU A 1 81 ? 6.737 -5.029 3.338 1.00 92.69 81 LEU A C 1
ATOM 609 O O . LEU A 1 81 ? 7.445 -5.786 2.681 1.00 92.69 81 LEU A O 1
ATOM 613 N N . THR A 1 82 ? 7.251 -4.127 4.176 1.00 89.38 82 THR A N 1
ATOM 614 C CA . THR A 1 82 ? 8.697 -3.951 4.360 1.00 89.38 82 THR A CA 1
ATOM 615 C C . THR A 1 82 ? 9.356 -5.238 4.846 1.00 89.38 82 THR A C 1
ATOM 617 O O . THR A 1 82 ? 10.389 -5.618 4.308 1.00 89.38 82 THR A O 1
ATOM 620 N N . ALA A 1 83 ? 8.755 -5.947 5.805 1.00 89.75 83 ALA A N 1
ATOM 621 C CA . ALA A 1 83 ? 9.278 -7.222 6.289 1.00 89.75 83 ALA A CA 1
ATOM 622 C C . ALA A 1 83 ? 9.363 -8.282 5.173 1.00 89.75 83 ALA A C 1
ATOM 624 O O . ALA A 1 83 ? 10.377 -8.973 5.067 1.00 89.75 83 ALA A O 1
ATOM 625 N N . ILE A 1 84 ? 8.350 -8.363 4.300 1.00 86.88 84 ILE A N 1
ATOM 626 C CA . ILE A 1 84 ? 8.352 -9.278 3.145 1.00 86.88 84 ILE A CA 1
ATOM 627 C C . ILE A 1 84 ? 9.459 -8.897 2.145 1.00 86.88 84 ILE A C 1
ATOM 629 O O . ILE A 1 84 ? 10.168 -9.762 1.629 1.00 86.88 84 ILE A O 1
ATOM 633 N N . LEU A 1 85 ? 9.652 -7.601 1.888 1.00 82.19 85 LEU A N 1
ATOM 634 C CA . LEU A 1 85 ? 10.667 -7.117 0.947 1.00 82.19 85 LEU A CA 1
ATOM 635 C C . LEU A 1 85 ? 12.098 -7.232 1.497 1.00 82.19 85 LEU A C 1
ATOM 637 O O . LEU A 1 85 ? 13.014 -7.557 0.743 1.00 82.19 85 LEU A O 1
ATOM 641 N N . VAL A 1 86 ? 12.306 -6.999 2.797 1.00 79.62 86 VAL A N 1
ATOM 642 C CA . VAL A 1 86 ? 13.618 -7.112 3.461 1.00 79.62 86 VAL A CA 1
ATOM 643 C C . VAL A 1 86 ? 14.096 -8.559 3.527 1.00 79.62 86 VAL A C 1
ATOM 645 O O . VAL A 1 86 ? 15.280 -8.813 3.342 1.00 79.62 86 VAL A O 1
ATOM 648 N N . ALA A 1 87 ? 13.195 -9.533 3.661 1.00 68.44 87 ALA A N 1
ATOM 649 C CA . ALA A 1 87 ? 13.563 -10.945 3.520 1.00 68.44 87 ALA A CA 1
ATOM 650 C C . ALA A 1 87 ? 14.210 -11.273 2.151 1.00 68.44 87 ALA A C 1
ATOM 652 O O . ALA A 1 87 ? 14.843 -12.314 2.005 1.00 68.44 87 ALA A O 1
ATOM 653 N N . ASN A 1 88 ? 14.093 -10.368 1.169 1.00 62.22 88 ASN A N 1
ATOM 654 C CA . ASN A 1 88 ? 14.653 -10.474 -0.176 1.00 62.22 88 ASN A CA 1
ATOM 655 C C . ASN A 1 88 ? 15.726 -9.393 -0.483 1.00 62.22 88 ASN A C 1
ATOM 657 O O . ASN A 1 88 ? 16.099 -9.207 -1.645 1.00 62.22 88 ASN A O 1
ATOM 661 N N . SER A 1 89 ? 16.219 -8.634 0.513 1.00 60.25 89 SER A N 1
ATOM 662 C CA . SER A 1 89 ? 16.950 -7.374 0.268 1.00 60.25 89 SER A CA 1
ATOM 663 C C . SER A 1 89 ? 18.415 -7.490 -0.154 1.00 60.25 89 SER A C 1
ATOM 665 O O . SER A 1 89 ? 18.948 -6.510 -0.678 1.00 60.25 89 SER A O 1
ATOM 667 N N . ASP A 1 90 ? 19.057 -8.650 -0.026 1.00 65.62 90 ASP A N 1
ATOM 668 C CA . ASP A 1 90 ? 20.490 -8.804 -0.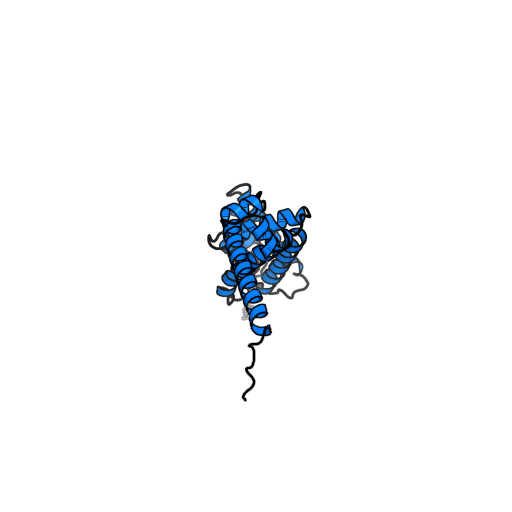346 1.00 65.62 90 ASP A CA 1
ATOM 669 C C . ASP A 1 90 ? 20.788 -8.937 -1.847 1.00 65.62 90 ASP A C 1
ATOM 671 O O . ASP A 1 90 ? 21.932 -9.139 -2.258 1.00 65.62 90 ASP A O 1
ATOM 675 N N . ALA A 1 91 ? 19.771 -8.802 -2.701 1.00 72.88 91 ALA A N 1
ATOM 676 C CA . ALA A 1 91 ? 19.996 -8.819 -4.137 1.00 72.88 91 ALA A CA 1
ATOM 677 C C . ALA A 1 91 ? 20.835 -7.599 -4.588 1.00 72.88 91 ALA A C 1
ATOM 679 O O . ALA A 1 91 ? 20.591 -6.479 -4.121 1.00 72.88 91 ALA A O 1
ATOM 680 N N . PRO A 1 92 ? 21.795 -7.796 -5.512 1.00 84.12 92 PRO A N 1
ATOM 681 C CA . PRO A 1 92 ? 22.647 -6.731 -6.029 1.00 84.12 92 PRO A CA 1
ATOM 682 C C . PRO A 1 92 ? 21.829 -5.634 -6.724 1.00 84.12 92 PRO A C 1
ATOM 684 O O . PRO A 1 92 ? 20.684 -5.848 -7.128 1.00 84.12 92 PRO A O 1
ATOM 687 N N . ARG A 1 93 ? 22.437 -4.453 -6.895 1.00 88.94 93 ARG A N 1
ATOM 688 C CA . ARG A 1 93 ? 21.866 -3.391 -7.737 1.00 88.94 93 ARG A CA 1
ATOM 689 C C . ARG A 1 93 ? 21.744 -3.874 -9.182 1.00 88.94 93 ARG A C 1
ATOM 691 O O . ARG A 1 93 ? 22.612 -4.596 -9.668 1.00 88.94 93 ARG A O 1
ATOM 698 N N . VAL A 1 94 ? 20.686 -3.448 -9.862 1.00 89.12 94 VAL A N 1
ATOM 699 C CA . VAL A 1 94 ? 20.306 -3.936 -11.196 1.00 89.12 94 VAL A CA 1
ATOM 700 C C . VAL A 1 94 ? 20.099 -2.794 -12.190 1.00 89.12 94 VAL A C 1
ATOM 702 O O . VAL A 1 94 ? 19.967 -1.630 -11.800 1.00 89.12 94 VAL A O 1
ATOM 705 N N . SER A 1 95 ? 20.072 -3.118 -13.487 1.00 87.56 95 SER A N 1
ATOM 706 C CA . SER A 1 95 ? 19.702 -2.151 -14.526 1.00 87.56 95 SER A CA 1
ATOM 707 C C . SER A 1 95 ? 18.235 -1.707 -14.383 1.00 87.56 95 SER A C 1
ATOM 709 O O . SER A 1 95 ? 17.429 -2.428 -13.785 1.00 87.56 95 SER A O 1
ATOM 711 N N . PRO A 1 96 ? 17.832 -0.561 -14.962 1.00 85.88 96 PRO A N 1
ATOM 712 C CA . PRO A 1 96 ? 16.431 -0.129 -14.951 1.00 85.88 96 PRO A CA 1
ATOM 713 C C . PRO A 1 96 ? 15.467 -1.149 -15.575 1.00 85.88 96 PRO A C 1
ATOM 715 O O . PRO A 1 96 ? 14.379 -1.361 -15.046 1.00 85.88 96 PRO A O 1
ATOM 718 N N . GLY A 1 97 ? 15.873 -1.821 -16.660 1.00 84.12 97 GLY A N 1
ATOM 719 C CA . GLY A 1 97 ? 15.070 -2.866 -17.309 1.00 84.12 97 GLY A CA 1
ATOM 720 C C . GLY A 1 97 ? 14.905 -4.115 -16.439 1.00 84.12 97 GLY A C 1
ATOM 721 O O . GLY A 1 97 ? 13.799 -4.647 -16.305 1.00 84.12 97 GLY A O 1
ATOM 722 N N . GLN A 1 98 ? 15.981 -4.545 -15.773 1.00 87.12 98 GLN A N 1
ATOM 723 C CA . GLN A 1 98 ? 15.943 -5.649 -14.809 1.00 87.12 98 GLN A CA 1
ATOM 724 C C . GLN A 1 98 ? 15.093 -5.303 -13.583 1.00 87.12 98 GLN A C 1
ATOM 726 O O . GLN A 1 98 ? 14.293 -6.128 -13.143 1.00 87.12 98 GLN A O 1
ATOM 731 N N . PHE A 1 99 ? 15.223 -4.079 -13.062 1.00 88.19 99 PHE A N 1
ATOM 732 C CA . PHE A 1 99 ? 14.399 -3.583 -11.964 1.00 88.19 99 PHE A CA 1
ATOM 733 C C . PHE A 1 99 ? 12.914 -3.609 -12.330 1.00 88.19 99 PHE A C 1
ATOM 735 O O . PHE A 1 99 ? 12.118 -4.188 -11.595 1.00 88.19 99 PHE A O 1
ATOM 742 N N . LEU A 1 100 ? 12.552 -3.031 -13.482 1.00 87.31 100 LEU A N 1
ATOM 743 C CA . LEU A 1 100 ? 11.171 -2.994 -13.961 1.00 87.31 100 LEU A CA 1
ATOM 744 C C . LEU A 1 100 ? 10.596 -4.407 -14.121 1.00 87.31 100 LEU A C 1
ATOM 746 O O . LEU A 1 100 ? 9.472 -4.678 -13.706 1.00 87.31 100 LEU A O 1
ATOM 750 N N . SER A 1 101 ? 11.380 -5.327 -14.684 1.00 85.44 101 SER A N 1
ATOM 751 C CA . SER A 1 101 ? 10.955 -6.718 -14.852 1.00 85.44 101 SER A CA 1
ATOM 752 C C . SER A 1 101 ? 10.704 -7.399 -13.501 1.00 85.44 101 SER A C 1
ATOM 754 O O . SER A 1 101 ? 9.668 -8.037 -13.315 1.00 85.44 101 SER A O 1
ATOM 756 N N . GLY A 1 102 ? 11.615 -7.216 -12.540 1.00 88.25 102 GLY A N 1
ATOM 757 C CA . GLY A 1 102 ? 11.505 -7.796 -11.202 1.00 88.25 102 GLY A CA 1
ATOM 758 C C . GLY A 1 102 ? 10.353 -7.218 -10.379 1.00 88.25 102 GLY A C 1
ATOM 759 O O . GLY A 1 102 ? 9.609 -7.975 -9.762 1.00 88.25 102 GLY A O 1
ATOM 760 N N . VAL A 1 103 ? 10.163 -5.895 -10.390 1.00 88.06 103 VAL A N 1
ATOM 761 C CA . VAL A 1 103 ? 9.095 -5.248 -9.609 1.00 88.06 103 VAL A CA 1
ATOM 762 C C . VAL A 1 103 ? 7.704 -5.572 -10.154 1.00 88.06 103 VAL A C 1
ATOM 764 O O . VAL A 1 103 ? 6.780 -5.730 -9.365 1.00 88.06 103 VAL A O 1
ATOM 767 N N . LEU A 1 104 ? 7.551 -5.737 -11.473 1.00 86.69 104 LEU A N 1
ATOM 768 C CA . LEU A 1 104 ? 6.283 -6.161 -12.076 1.00 86.69 104 LEU A CA 1
ATOM 769 C C . LEU A 1 104 ? 5.948 -7.620 -11.749 1.00 86.69 104 LEU A C 1
ATOM 771 O O . LEU A 1 104 ? 4.797 -7.937 -11.477 1.00 86.69 104 LEU A O 1
ATOM 775 N N . ALA A 1 105 ? 6.943 -8.510 -11.726 1.00 86.00 105 ALA A N 1
ATOM 776 C CA . ALA A 1 105 ? 6.719 -9.874 -11.254 1.00 86.00 105 ALA A CA 1
ATOM 777 C C . ALA A 1 105 ? 6.288 -9.871 -9.777 1.00 86.00 105 ALA A C 1
ATOM 779 O O . ALA A 1 105 ? 5.287 -10.490 -9.418 1.00 86.00 105 ALA A O 1
ATOM 780 N N . LEU A 1 106 ? 6.993 -9.099 -8.944 1.00 87.12 106 LEU A N 1
ATOM 781 C CA . LEU A 1 106 ? 6.702 -8.959 -7.521 1.00 87.12 106 LEU A CA 1
ATOM 782 C C . LEU A 1 106 ? 5.310 -8.368 -7.261 1.00 87.12 106 LEU A C 1
ATOM 784 O O . LEU A 1 106 ? 4.617 -8.846 -6.373 1.00 87.12 106 LEU A O 1
ATOM 788 N N . SER A 1 107 ? 4.866 -7.364 -8.025 1.00 85.19 107 SER A N 1
ATOM 789 C CA . SER A 1 107 ? 3.547 -6.744 -7.824 1.00 85.19 107 SER A CA 1
ATOM 790 C C . SER A 1 107 ? 2.383 -7.694 -8.123 1.00 85.19 107 SER A C 1
ATOM 792 O O . SER A 1 107 ? 1.297 -7.514 -7.572 1.00 85.19 107 SER A O 1
ATOM 794 N N . THR A 1 108 ? 2.612 -8.715 -8.955 1.00 84.06 108 THR A N 1
ATOM 795 C CA . THR A 1 108 ? 1.628 -9.765 -9.270 1.00 84.06 108 THR A CA 1
ATOM 796 C C . THR A 1 108 ? 1.692 -10.983 -8.347 1.00 84.06 108 THR A C 1
ATOM 798 O O . THR A 1 108 ? 0.796 -11.825 -8.403 1.00 84.06 108 THR A O 1
ATOM 801 N N . ASP A 1 109 ? 2.706 -11.080 -7.479 1.00 89.56 109 ASP A N 1
ATOM 802 C CA . ASP A 1 109 ? 2.807 -12.155 -6.490 1.00 89.56 109 ASP A CA 1
ATOM 803 C C . ASP A 1 109 ? 1.574 -12.121 -5.563 1.00 89.56 109 ASP A C 1
ATOM 805 O O . ASP A 1 109 ? 1.272 -11.062 -5.002 1.00 89.56 109 ASP A O 1
ATOM 809 N N . PRO A 1 110 ? 0.852 -13.240 -5.357 1.00 90.31 110 PRO A N 1
ATOM 810 C CA . PRO A 1 110 ? -0.304 -13.289 -4.462 1.00 90.31 110 PRO A CA 1
ATOM 811 C C . PRO A 1 110 ? -0.040 -12.764 -3.042 1.00 90.31 110 PRO A C 1
ATOM 813 O O . PRO A 1 110 ? -0.963 -12.248 -2.411 1.00 90.31 110 PRO A O 1
ATOM 816 N N . ALA A 1 111 ? 1.196 -12.860 -2.545 1.00 91.06 111 ALA A N 1
ATOM 817 C CA . ALA A 1 111 ? 1.599 -12.341 -1.241 1.00 91.06 111 ALA A CA 1
ATOM 818 C C . ALA A 1 111 ? 1.783 -10.811 -1.217 1.00 91.06 111 ALA A C 1
ATOM 820 O O . ALA A 1 111 ? 1.725 -10.212 -0.146 1.00 91.06 111 ALA A O 1
ATOM 821 N N . ILE A 1 112 ? 1.986 -10.166 -2.370 1.00 92.19 112 ILE A N 1
ATOM 822 C CA . ILE A 1 112 ? 2.263 -8.724 -2.496 1.00 92.19 112 ILE A CA 1
ATOM 823 C C . ILE A 1 112 ? 1.097 -7.965 -3.131 1.00 92.19 112 ILE A C 1
ATOM 825 O O . ILE A 1 112 ? 0.808 -6.834 -2.738 1.00 92.19 112 ILE A O 1
ATOM 829 N N . ALA A 1 113 ? 0.389 -8.579 -4.077 1.00 89.81 113 ALA A N 1
ATOM 830 C CA . ALA A 1 113 ? -0.691 -7.955 -4.832 1.00 89.81 113 ALA A CA 1
ATOM 831 C C . ALA A 1 113 ? -1.759 -7.264 -3.951 1.00 89.81 113 ALA A C 1
ATOM 833 O O . ALA A 1 113 ? -2.182 -6.163 -4.313 1.00 89.81 113 ALA A O 1
ATOM 834 N N . PRO A 1 114 ? -2.183 -7.815 -2.788 1.00 93.00 114 PRO A N 1
ATOM 835 C CA . PRO A 1 114 ? -3.088 -7.116 -1.870 1.00 93.00 114 PRO A CA 1
ATOM 836 C C . PRO A 1 114 ? -2.553 -5.769 -1.371 1.00 93.00 114 PRO A C 1
ATOM 838 O O . PRO A 1 114 ? -3.298 -4.791 -1.321 1.00 93.00 114 PRO A O 1
ATOM 841 N N . PHE A 1 115 ? -1.256 -5.692 -1.063 1.00 94.06 115 PHE A N 1
ATOM 842 C CA . PHE A 1 115 ? -0.613 -4.459 -0.615 1.00 94.06 115 PHE A CA 1
ATOM 843 C C . PHE A 1 115 ? -0.596 -3.413 -1.725 1.00 94.06 115 PHE A C 1
ATOM 845 O O . PHE A 1 115 ? -0.913 -2.255 -1.476 1.00 94.06 115 PHE A O 1
ATOM 852 N N . MET A 1 116 ? -0.249 -3.817 -2.949 1.00 90.75 116 MET A N 1
ATOM 853 C CA . MET A 1 116 ? -0.165 -2.886 -4.078 1.00 90.75 116 MET A CA 1
ATOM 854 C C . MET A 1 116 ? -1.534 -2.288 -4.409 1.00 90.75 116 MET A C 1
ATOM 856 O O . MET A 1 116 ? -1.642 -1.072 -4.529 1.00 90.75 116 MET A O 1
ATOM 860 N N . ARG A 1 117 ? -2.596 -3.110 -4.438 1.00 89.44 117 ARG A N 1
ATOM 861 C CA . ARG A 1 117 ? -3.976 -2.619 -4.617 1.00 89.44 117 ARG A CA 1
ATOM 862 C C . ARG A 1 117 ? -4.361 -1.595 -3.550 1.00 89.44 117 ARG A C 1
ATOM 864 O O . ARG A 1 117 ? -4.855 -0.518 -3.876 1.00 89.44 117 ARG A O 1
ATOM 871 N N . LEU A 1 118 ? -4.083 -1.911 -2.285 1.00 93.19 118 LEU A N 1
ATOM 872 C CA . LEU A 1 118 ? -4.374 -1.027 -1.161 1.00 93.19 118 LEU A CA 1
ATOM 873 C C . LEU A 1 118 ? -3.617 0.307 -1.267 1.00 93.19 118 LEU A C 1
ATOM 875 O O . LEU A 1 118 ? -4.201 1.369 -1.055 1.00 93.19 118 LEU A O 1
ATOM 879 N N . TRP A 1 119 ? -2.333 0.282 -1.627 1.00 93.06 119 TRP A N 1
ATOM 880 C CA . TRP A 1 119 ? -1.553 1.508 -1.785 1.00 93.06 119 TRP A CA 1
ATOM 881 C C . TRP A 1 119 ? -2.015 2.365 -2.965 1.00 93.06 119 TRP A C 1
ATOM 883 O O . TRP A 1 119 ? -2.075 3.585 -2.810 1.00 93.06 119 TRP A O 1
ATOM 893 N N . THR A 1 120 ? -2.425 1.764 -4.086 1.00 90.12 120 THR A N 1
ATOM 894 C CA . THR A 1 120 ? -3.071 2.495 -5.190 1.00 90.12 120 THR A CA 1
ATOM 895 C C . THR A 1 120 ? -4.335 3.216 -4.706 1.00 90.12 120 THR A C 1
ATOM 897 O O . THR A 1 120 ? -4.520 4.399 -4.998 1.00 90.12 120 THR A O 1
ATOM 900 N N . GLU A 1 121 ? -5.179 2.573 -3.888 1.00 91.38 121 GLU A N 1
ATOM 901 C CA . GLU A 1 121 ? -6.352 3.232 -3.293 1.00 91.38 121 GLU A CA 1
ATOM 902 C C . GLU A 1 121 ? -5.973 4.393 -2.358 1.00 91.38 121 GLU A C 1
ATOM 904 O O . GLU A 1 121 ? -6.583 5.465 -2.429 1.00 91.38 121 GLU A O 1
ATOM 909 N N . VAL A 1 122 ? -4.961 4.210 -1.500 1.00 94.19 122 VAL A N 1
ATOM 910 C CA . VAL A 1 122 ? -4.445 5.264 -0.605 1.00 94.19 122 VAL A CA 1
ATOM 911 C C . VAL A 1 122 ? -3.951 6.462 -1.412 1.00 94.19 122 VAL A C 1
ATOM 913 O O . VAL A 1 122 ? -4.303 7.599 -1.097 1.00 94.19 122 VAL A O 1
ATOM 916 N N . ILE A 1 123 ? -3.171 6.225 -2.468 1.00 92.31 123 ILE A N 1
ATOM 917 C CA . ILE A 1 123 ? -2.648 7.278 -3.343 1.00 92.31 123 ILE A CA 1
ATOM 918 C C . ILE A 1 123 ? -3.800 7.996 -4.053 1.00 92.31 123 ILE A C 1
ATOM 920 O O . ILE A 1 123 ? -3.840 9.226 -4.056 1.00 92.31 123 ILE A O 1
ATOM 924 N N . ALA A 1 124 ? -4.780 7.261 -4.585 1.00 90.12 124 ALA A N 1
ATOM 925 C CA . ALA A 1 124 ? -5.932 7.840 -5.276 1.00 90.12 124 ALA A CA 1
ATOM 926 C C . ALA A 1 124 ? -6.838 8.679 -4.354 1.00 90.12 124 ALA A C 1
ATOM 928 O O . ALA A 1 124 ? -7.405 9.684 -4.788 1.00 90.12 124 ALA A O 1
ATOM 929 N N . ARG A 1 125 ? -7.006 8.288 -3.084 1.00 92.25 125 ARG A N 1
ATOM 930 C CA . ARG A 1 125 ? -7.706 9.099 -2.066 1.00 92.25 125 ARG A CA 1
ATOM 931 C C . ARG A 1 125 ? -6.889 10.318 -1.660 1.00 92.25 125 ARG A C 1
ATOM 933 O O . ARG A 1 125 ? -7.425 11.421 -1.589 1.00 92.25 125 ARG A O 1
ATOM 940 N N . GLY A 1 126 ? -5.585 10.140 -1.463 1.00 94.06 126 GLY A N 1
ATOM 941 C CA . GLY A 1 126 ? -4.684 11.236 -1.130 1.00 94.06 126 GLY A CA 1
ATOM 942 C C . GLY A 1 126 ? -4.614 12.300 -2.225 1.00 94.06 126 GLY A C 1
ATOM 943 O O . GLY A 1 126 ? -4.651 13.488 -1.923 1.00 94.06 126 GLY A O 1
ATOM 944 N N . ALA A 1 127 ? -4.632 11.895 -3.497 1.00 92.06 127 ALA A N 1
ATOM 945 C CA . ALA A 1 127 ? -4.701 12.803 -4.643 1.00 92.06 127 ALA A CA 1
ATOM 946 C C . ALA A 1 127 ? -6.008 13.622 -4.697 1.00 92.06 127 ALA A C 1
ATOM 948 O O . ALA A 1 127 ? -6.022 14.709 -5.270 1.00 92.06 127 ALA A O 1
ATOM 949 N N . ARG A 1 128 ? -7.092 13.134 -4.075 1.00 93.75 128 ARG A N 1
ATOM 950 C CA . ARG A 1 128 ? -8.355 13.872 -3.881 1.00 93.75 128 ARG A CA 1
ATOM 951 C C . ARG A 1 128 ? -8.341 14.795 -2.655 1.00 93.75 128 ARG A C 1
ATOM 953 O O . ARG A 1 128 ? -9.318 15.501 -2.428 1.00 93.75 128 ARG A O 1
ATOM 960 N N . GLY A 1 129 ? -7.260 14.800 -1.873 1.00 93.94 129 GLY A N 1
ATOM 961 C CA . GLY A 1 129 ? -7.141 15.589 -0.645 1.00 93.94 129 GLY A CA 1
ATOM 962 C C . GLY A 1 129 ? -7.881 14.996 0.558 1.00 93.94 129 GLY A C 1
ATOM 963 O O . GLY A 1 129 ? -8.146 15.714 1.518 1.00 93.94 129 GLY A O 1
ATOM 964 N N . GLU A 1 130 ? -8.241 13.709 0.525 1.00 93.31 130 GLU A N 1
ATOM 965 C CA . GLU A 1 130 ? -8.908 13.054 1.655 1.00 93.31 130 GLU A CA 1
ATOM 966 C C . GLU A 1 130 ? -7.923 12.811 2.800 1.00 93.31 130 GLU A C 1
ATOM 968 O O . GLU A 1 130 ? -6.948 12.075 2.647 1.00 93.31 130 GLU A O 1
ATOM 973 N N . THR A 1 131 ? -8.197 13.371 3.976 1.00 92.06 131 THR A N 1
ATOM 974 C CA . THR A 1 131 ? -7.385 13.130 5.172 1.00 92.06 131 THR A CA 1
ATOM 975 C C . THR A 1 131 ? -7.733 11.775 5.812 1.00 92.06 131 THR A C 1
ATOM 977 O O . THR A 1 131 ? -8.902 11.378 5.830 1.00 92.06 131 THR A O 1
ATOM 980 N N . PRO A 1 132 ? -6.747 11.027 6.348 1.00 92.88 132 PRO A N 1
ATOM 981 C CA . PRO A 1 132 ? -5.302 11.303 6.370 1.00 92.88 132 PRO A CA 1
ATOM 982 C C . PRO A 1 132 ? -4.529 10.741 5.150 1.00 92.88 132 PRO A C 1
ATOM 984 O O . PRO A 1 132 ? -3.301 10.634 5.182 1.00 92.88 132 PRO A O 1
ATOM 987 N N . TYR A 1 133 ? -5.222 10.308 4.092 1.00 94.81 133 TYR A N 1
ATOM 988 C CA . TYR A 1 133 ? -4.608 9.651 2.931 1.00 94.81 133 TYR A CA 1
ATOM 989 C C . TYR A 1 133 ? -3.718 10.587 2.106 1.00 94.81 133 TYR A C 1
ATOM 991 O O . TYR A 1 133 ? -2.764 10.124 1.489 1.00 94.81 133 TYR A O 1
ATOM 999 N N . ASP A 1 134 ? -3.991 11.890 2.117 1.00 93.81 134 ASP A N 1
ATOM 1000 C CA . ASP A 1 134 ? -3.173 12.940 1.499 1.00 93.81 134 ASP A CA 1
ATOM 1001 C C . ASP A 1 134 ? -1.703 12.876 1.947 1.00 93.81 134 ASP A C 1
ATOM 1003 O O . ASP A 1 134 ? -0.779 12.826 1.128 1.00 93.81 134 ASP A O 1
ATOM 1007 N N . GLN A 1 135 ? -1.476 12.787 3.255 1.00 93.62 135 GLN A N 1
ATOM 1008 C CA . GLN A 1 135 ? -0.142 12.717 3.841 1.00 93.62 135 GLN A CA 1
ATOM 1009 C C . GLN A 1 135 ? 0.477 11.331 3.664 1.00 93.62 135 GLN A C 1
ATOM 1011 O O . GLN A 1 135 ? 1.664 11.219 3.336 1.00 93.62 135 GLN A O 1
ATOM 1016 N N . VAL A 1 136 ? -0.319 10.275 3.861 1.00 94.88 136 VAL A N 1
ATOM 1017 C CA . VAL A 1 136 ? 0.164 8.892 3.763 1.00 94.88 136 VAL A CA 1
ATOM 1018 C C . VAL A 1 136 ? 0.558 8.552 2.329 1.00 94.88 136 VAL A C 1
ATOM 1020 O O . VAL A 1 136 ? 1.673 8.084 2.110 1.00 94.88 136 VAL A O 1
ATOM 1023 N N . GLY A 1 137 ? -0.293 8.849 1.346 1.00 93.50 137 GLY A N 1
ATOM 1024 C CA . GLY A 1 137 ? -0.012 8.608 -0.069 1.00 93.50 137 GLY A CA 1
ATOM 1025 C C . GLY A 1 137 ? 1.250 9.335 -0.527 1.00 93.50 137 GLY A C 1
ATOM 1026 O O . GLY A 1 137 ? 2.141 8.726 -1.118 1.00 93.50 137 GLY A O 1
ATOM 1027 N N . ALA A 1 138 ? 1.403 10.612 -0.157 1.00 92.06 138 ALA A N 1
ATOM 1028 C CA . ALA A 1 138 ? 2.605 11.375 -0.480 1.00 92.06 138 ALA A CA 1
ATOM 1029 C C . ALA A 1 138 ? 3.874 10.788 0.170 1.00 92.06 138 ALA A C 1
ATOM 1031 O O . ALA A 1 138 ? 4.944 10.784 -0.444 1.00 92.06 138 ALA A O 1
ATOM 1032 N N . LYS A 1 139 ? 3.779 10.287 1.410 1.00 93.56 139 LYS A N 1
ATOM 1033 C CA . LYS A 1 139 ? 4.890 9.612 2.098 1.00 93.56 139 LYS A CA 1
ATOM 1034 C C . LYS A 1 139 ? 5.263 8.304 1.398 1.00 93.56 139 LYS A C 1
ATOM 1036 O O . LYS A 1 139 ? 6.444 8.095 1.142 1.00 93.56 139 LYS A O 1
ATOM 1041 N N . VAL A 1 140 ? 4.279 7.476 1.050 1.00 92.69 140 VAL A N 1
ATOM 1042 C CA . VAL A 1 140 ? 4.474 6.185 0.369 1.00 92.69 140 VAL A CA 1
ATOM 1043 C C . VAL A 1 140 ? 5.169 6.372 -0.975 1.00 92.69 140 VAL A C 1
ATOM 1045 O O . VAL A 1 140 ? 6.197 5.743 -1.213 1.00 92.69 140 VAL A O 1
ATOM 1048 N N . VAL A 1 141 ? 4.692 7.305 -1.806 1.00 92.31 141 VAL A N 1
ATOM 1049 C CA . VAL A 1 141 ? 5.310 7.611 -3.108 1.00 92.31 141 VAL A CA 1
ATOM 1050 C C . VAL A 1 141 ? 6.778 8.015 -2.944 1.00 92.31 141 VAL A C 1
ATOM 1052 O O . VAL A 1 141 ? 7.643 7.505 -3.657 1.00 92.31 141 VAL A O 1
ATOM 1055 N N . ARG A 1 142 ? 7.099 8.877 -1.966 1.00 93.31 142 ARG A N 1
ATOM 1056 C CA . ARG A 1 142 ? 8.495 9.252 -1.668 1.00 93.31 142 ARG A CA 1
ATOM 1057 C C . ARG A 1 142 ? 9.336 8.061 -1.219 1.00 93.31 142 ARG A C 1
ATOM 1059 O O . ARG A 1 142 ? 10.438 7.883 -1.729 1.00 93.31 142 ARG A O 1
ATOM 1066 N N . SER A 1 143 ? 8.820 7.239 -0.309 1.00 91.75 143 SER A N 1
ATOM 1067 C CA . SER A 1 143 ? 9.518 6.046 0.175 1.00 91.75 143 SER A CA 1
ATOM 1068 C C . SER A 1 143 ? 9.799 5.045 -0.945 1.00 91.75 143 SER A C 1
ATOM 1070 O O . SER A 1 143 ? 10.899 4.500 -1.006 1.00 91.75 143 SER A O 1
ATOM 1072 N N . TRP A 1 144 ? 8.856 4.842 -1.865 1.00 91.62 144 TRP A N 1
ATOM 1073 C CA . TRP A 1 144 ? 9.072 3.994 -3.034 1.00 91.62 144 TRP A CA 1
ATOM 1074 C C . TRP A 1 144 ? 10.107 4.567 -3.992 1.00 91.62 144 TRP A C 1
ATOM 1076 O O . TRP A 1 144 ? 10.963 3.814 -4.440 1.00 91.62 144 TRP A O 1
ATOM 1086 N N . MET A 1 145 ? 10.105 5.876 -4.261 1.00 92.00 145 MET A N 1
ATOM 1087 C CA . MET A 1 145 ? 11.154 6.492 -5.084 1.00 92.00 145 MET A CA 1
ATOM 1088 C C . MET A 1 145 ? 12.548 6.291 -4.476 1.00 92.00 145 MET A C 1
ATOM 1090 O O . MET A 1 145 ? 13.459 5.876 -5.188 1.00 92.00 145 MET A O 1
ATOM 1094 N N . THR A 1 146 ? 12.706 6.500 -3.164 1.00 91.06 146 THR A N 1
ATOM 1095 C CA . THR A 1 146 ? 13.973 6.234 -2.458 1.00 91.06 146 THR A CA 1
ATOM 1096 C C . THR A 1 146 ? 14.360 4.756 -2.517 1.00 91.06 146 THR A C 1
ATOM 1098 O O . THR A 1 146 ? 15.528 4.421 -2.717 1.00 91.06 146 THR A O 1
ATOM 1101 N N . TRP A 1 147 ? 13.391 3.850 -2.370 1.00 89.56 147 TRP A N 1
ATOM 1102 C CA . TRP A 1 147 ? 13.648 2.420 -2.498 1.00 89.56 147 TRP A CA 1
ATOM 1103 C C . TRP A 1 147 ? 14.095 2.057 -3.917 1.00 89.56 147 TRP A C 1
ATOM 1105 O O . TRP A 1 147 ? 15.135 1.421 -4.058 1.00 89.56 147 TRP A O 1
ATOM 1115 N N . ILE A 1 148 ? 13.394 2.514 -4.957 1.00 90.75 148 ILE A N 1
ATOM 1116 C CA . ILE A 1 148 ? 13.764 2.294 -6.363 1.00 90.75 148 ILE A CA 1
ATOM 1117 C C . ILE A 1 148 ? 15.195 2.780 -6.609 1.00 90.75 148 ILE A C 1
ATOM 1119 O O . ILE A 1 148 ? 16.026 2.014 -7.088 1.00 90.75 148 ILE A O 1
ATOM 1123 N N . GLU A 1 149 ? 15.513 4.014 -6.213 1.00 90.75 149 GLU A N 1
ATOM 1124 C CA . GLU A 1 149 ? 16.856 4.591 -6.335 1.00 90.75 149 GLU A CA 1
ATOM 1125 C C . GLU A 1 149 ? 17.928 3.695 -5.692 1.00 90.75 149 GLU A C 1
ATOM 1127 O O . GLU A 1 149 ? 18.958 3.419 -6.305 1.00 90.75 149 GLU A O 1
ATOM 1132 N N . SER A 1 150 ? 17.660 3.139 -4.506 1.00 88.38 150 SER A N 1
ATOM 1133 C CA . SER A 1 150 ? 18.609 2.263 -3.803 1.00 88.38 150 SER A CA 1
ATOM 1134 C C . SER A 1 150 ? 18.942 0.956 -4.544 1.00 88.38 150 SER A C 1
ATOM 1136 O O . SER A 1 150 ? 20.001 0.363 -4.302 1.00 88.38 150 SER A O 1
ATOM 1138 N N . ARG A 1 151 ? 18.058 0.508 -5.449 1.00 88.50 151 ARG A N 1
ATOM 1139 C CA . ARG A 1 151 ? 18.160 -0.760 -6.194 1.00 88.50 151 ARG A CA 1
ATOM 1140 C C . ARG A 1 151 ? 18.789 -0.611 -7.577 1.00 88.50 151 ARG A C 1
ATOM 1142 O O . ARG A 1 151 ? 19.142 -1.625 -8.180 1.00 88.50 151 ARG A O 1
ATOM 1149 N N . LEU A 1 152 ? 18.939 0.610 -8.082 1.00 88.56 152 LEU A N 1
ATOM 1150 C CA . LEU A 1 152 ? 19.434 0.857 -9.433 1.00 88.56 152 LEU A CA 1
ATOM 1151 C C . LEU A 1 152 ? 20.952 1.030 -9.466 1.00 88.56 152 LEU A C 1
ATOM 1153 O O . LEU A 1 152 ? 21.558 1.658 -8.593 1.00 88.56 152 LEU A O 1
ATOM 1157 N N . ILE A 1 153 ? 21.574 0.509 -10.522 1.00 85.19 153 ILE A N 1
ATOM 1158 C CA . ILE A 1 153 ? 22.913 0.954 -10.921 1.00 85.19 153 ILE A CA 1
ATOM 1159 C C . ILE A 1 153 ? 22.865 2.437 -11.330 1.00 85.19 153 ILE A C 1
ATOM 1161 O O . ILE A 1 153 ? 21.839 2.931 -11.805 1.00 85.19 153 ILE A O 1
ATOM 1165 N N . ASP A 1 154 ? 23.970 3.150 -11.110 1.00 79.50 154 ASP A N 1
ATOM 1166 C CA . ASP A 1 154 ? 24.150 4.567 -11.471 1.00 79.50 154 ASP A CA 1
ATOM 1167 C C . ASP A 1 154 ? 23.163 5.554 -10.823 1.00 79.50 154 ASP A C 1
ATOM 1169 O O . ASP A 1 154 ? 22.982 6.668 -11.303 1.00 79.50 154 ASP A O 1
ATOM 1173 N N . ALA A 1 155 ? 22.562 5.185 -9.688 1.00 69.81 155 ALA A N 1
ATOM 1174 C CA . ALA A 1 155 ? 21.598 6.016 -8.958 1.00 69.81 155 ALA A CA 1
ATOM 1175 C C . ALA A 1 155 ? 22.099 7.435 -8.605 1.00 69.81 155 ALA A C 1
ATOM 1177 O O . ALA A 1 155 ? 21.299 8.347 -8.443 1.00 69.81 155 ALA A O 1
ATOM 1178 N N . ASN A 1 156 ? 23.419 7.637 -8.521 1.00 73.62 156 ASN A N 1
ATOM 1179 C CA . ASN A 1 156 ? 24.022 8.927 -8.180 1.00 73.62 156 ASN A CA 1
ATOM 1180 C C . ASN A 1 156 ? 24.285 9.837 -9.394 1.00 73.62 156 ASN A C 1
ATOM 1182 O O . ASN A 1 156 ? 24.814 10.933 -9.203 1.00 73.62 156 ASN A O 1
ATOM 1186 N N . ASP A 1 157 ? 23.975 9.407 -10.622 1.00 81.19 157 ASP A N 1
ATOM 1187 C CA . ASP A 1 157 ? 24.151 10.241 -11.814 1.00 81.19 157 ASP A CA 1
ATOM 1188 C C . ASP A 1 157 ? 23.115 11.385 -11.826 1.00 81.19 157 ASP A C 1
ATOM 1190 O O . ASP A 1 157 ? 21.907 11.131 -11.897 1.00 81.19 157 ASP A O 1
ATOM 1194 N N . PRO A 1 158 ? 23.537 12.666 -11.782 1.00 79.62 158 PRO A N 1
ATOM 1195 C CA . PRO A 1 158 ? 22.617 13.794 -11.842 1.00 79.62 158 PRO A CA 1
ATOM 1196 C C . PRO A 1 158 ? 21.743 13.833 -13.100 1.00 79.62 158 PRO A C 1
ATOM 1198 O O . PRO A 1 158 ? 20.654 14.410 -13.037 1.00 79.62 158 PRO A O 1
ATOM 1201 N N . ALA A 1 159 ? 22.193 13.243 -14.213 1.00 81.31 159 ALA A N 1
ATOM 1202 C CA . ALA A 1 159 ? 21.410 13.130 -15.443 1.00 81.31 159 ALA A CA 1
ATOM 1203 C C . ALA A 1 159 ? 20.197 12.197 -15.280 1.00 81.31 159 ALA A C 1
ATOM 1205 O O . ALA A 1 159 ? 19.209 12.326 -15.998 1.00 81.31 159 ALA A O 1
ATOM 1206 N N . GLU A 1 160 ? 20.230 11.310 -14.285 1.00 84.06 160 GLU A N 1
ATOM 1207 C CA . GLU A 1 160 ? 19.274 10.218 -14.098 1.00 84.06 160 GLU A CA 1
ATOM 1208 C C . GLU A 1 160 ? 18.333 10.436 -12.907 1.00 84.06 160 GLU A C 1
ATOM 1210 O O . GLU A 1 160 ? 17.558 9.553 -12.543 1.00 84.06 160 GLU A O 1
ATOM 1215 N N . LYS A 1 161 ? 18.323 11.642 -12.325 1.00 84.69 161 LYS A N 1
ATOM 1216 C CA . LYS A 1 161 ? 17.484 12.001 -11.163 1.00 84.69 161 LYS A CA 1
ATOM 1217 C C . LYS A 1 161 ? 15.990 11.708 -11.340 1.00 84.69 161 LYS A C 1
ATOM 1219 O O . LYS A 1 161 ? 15.295 11.459 -10.361 1.00 84.69 161 LYS A O 1
ATOM 1224 N N . ALA A 1 162 ? 15.476 11.751 -12.570 1.00 88.69 162 ALA A N 1
ATOM 1225 C CA . ALA A 1 162 ? 14.065 11.482 -12.862 1.00 88.69 162 ALA A CA 1
ATOM 1226 C C . ALA A 1 162 ? 13.730 9.979 -12.946 1.00 88.69 162 ALA A C 1
ATOM 1228 O O . ALA A 1 162 ? 12.556 9.607 -12.959 1.00 88.69 162 ALA A O 1
ATOM 1229 N N . ARG A 1 163 ? 14.742 9.106 -13.002 1.00 88.38 163 ARG A N 1
ATOM 1230 C CA . ARG A 1 163 ? 14.591 7.675 -13.282 1.00 88.38 163 ARG A CA 1
ATOM 1231 C C . ARG A 1 163 ? 13.716 6.938 -12.255 1.00 88.38 163 ARG A C 1
ATOM 1233 O O . ARG A 1 163 ? 12.836 6.200 -12.700 1.00 88.38 163 ARG A O 1
ATOM 1240 N N . PRO A 1 164 ? 13.853 7.135 -10.925 1.00 91.12 164 PRO A N 1
ATOM 1241 C CA . PRO A 1 164 ? 12.973 6.471 -9.961 1.00 91.12 164 PRO A CA 1
ATOM 1242 C C . PRO A 1 164 ? 11.500 6.855 -10.137 1.00 91.12 164 PRO A C 1
ATOM 1244 O O . PRO A 1 164 ? 10.628 5.989 -10.119 1.00 91.12 164 PRO A O 1
ATOM 1247 N N . ALA A 1 165 ? 11.226 8.141 -10.373 1.00 91.69 165 ALA A N 1
ATOM 1248 C CA . ALA A 1 165 ? 9.873 8.637 -10.608 1.00 91.69 165 ALA A CA 1
ATOM 1249 C C . ALA A 1 165 ? 9.285 8.098 -11.923 1.00 91.69 165 ALA A C 1
ATOM 1251 O O . ALA A 1 165 ? 8.117 7.712 -11.960 1.00 91.69 165 ALA A O 1
ATOM 1252 N N . ALA A 1 166 ? 10.093 8.018 -12.985 1.00 91.06 166 ALA A N 1
ATOM 1253 C CA . ALA A 1 166 ? 9.678 7.450 -14.266 1.00 91.06 166 ALA A CA 1
ATOM 1254 C C . ALA A 1 166 ? 9.322 5.959 -14.142 1.00 91.06 166 ALA A C 1
ATOM 1256 O O . ALA A 1 166 ? 8.259 5.542 -14.596 1.00 91.06 166 ALA A O 1
ATOM 1257 N N . LEU A 1 167 ? 10.169 5.166 -13.475 1.00 90.06 167 LEU A N 1
ATOM 1258 C CA . LEU A 1 167 ? 9.908 3.745 -13.232 1.00 90.06 167 LEU A CA 1
ATOM 1259 C C . LEU A 1 167 ? 8.660 3.532 -12.375 1.00 90.06 167 LEU A C 1
ATOM 1261 O O . LEU A 1 167 ? 7.825 2.702 -12.725 1.00 90.06 167 LEU A O 1
ATOM 1265 N N . LEU A 1 168 ? 8.495 4.304 -11.296 1.00 91.50 168 LEU A N 1
ATOM 1266 C CA . LEU A 1 168 ? 7.292 4.228 -10.468 1.00 91.50 168 LEU A CA 1
ATOM 1267 C C . LEU A 1 168 ? 6.032 4.559 -11.276 1.00 91.50 168 LEU A C 1
ATOM 1269 O O . LEU A 1 168 ? 5.037 3.853 -11.171 1.00 91.50 168 LEU A O 1
ATOM 1273 N N . SER A 1 169 ? 6.094 5.588 -12.124 1.00 91.94 169 SER A N 1
ATOM 1274 C CA . SER A 1 169 ? 4.970 5.986 -12.982 1.00 91.94 169 SER A CA 1
ATOM 1275 C C . SER A 1 169 ? 4.585 4.887 -13.977 1.00 91.94 169 SER A C 1
ATOM 1277 O O . SER A 1 169 ? 3.402 4.678 -14.230 1.00 91.94 169 SER A O 1
ATOM 1279 N N . ILE A 1 170 ? 5.568 4.157 -14.517 1.00 90.12 170 ILE A N 1
ATOM 1280 C CA . ILE A 1 170 ? 5.326 2.997 -15.385 1.00 90.12 170 ILE A CA 1
ATOM 1281 C C . ILE A 1 170 ? 4.627 1.879 -14.604 1.00 90.12 170 ILE A C 1
ATOM 1283 O O . ILE A 1 170 ? 3.619 1.355 -15.069 1.00 90.12 170 ILE A O 1
ATOM 1287 N N . VAL A 1 171 ? 5.147 1.516 -13.428 1.00 88.75 171 VAL A N 1
ATOM 1288 C CA . VAL A 1 171 ? 4.589 0.431 -12.600 1.00 88.75 171 VAL A CA 1
ATOM 1289 C C . VAL A 1 171 ? 3.164 0.753 -12.154 1.00 88.75 171 VAL A C 1
ATOM 1291 O O . VAL A 1 171 ? 2.284 -0.102 -12.264 1.00 88.75 171 VAL A O 1
ATOM 1294 N N . GLU A 1 172 ? 2.919 1.982 -11.699 1.00 87.81 172 GLU A N 1
ATOM 1295 C CA . GLU A 1 172 ? 1.588 2.424 -11.276 1.00 87.81 172 GLU A CA 1
ATOM 1296 C C . GLU A 1 172 ? 0.622 2.482 -12.463 1.00 87.81 172 GLU A C 1
ATOM 1298 O O . GLU A 1 172 ? -0.498 1.987 -12.370 1.00 87.81 172 GLU A O 1
ATOM 1303 N N . GLY A 1 173 ? 1.067 3.013 -13.608 1.00 89.06 173 GLY A N 1
ATOM 1304 C CA . GLY A 1 173 ? 0.270 3.048 -14.832 1.00 89.06 173 GLY A CA 1
ATOM 1305 C C . GLY A 1 173 ? -0.133 1.650 -15.301 1.00 89.06 173 GLY A C 1
ATOM 1306 O O . GLY A 1 173 ? -1.294 1.432 -15.636 1.00 89.06 173 GLY A O 1
ATOM 1307 N N . ILE A 1 174 ? 0.794 0.688 -15.263 1.00 88.38 174 ILE A N 1
ATOM 1308 C CA . ILE A 1 174 ? 0.502 -0.715 -15.575 1.00 88.38 174 ILE A CA 1
ATOM 1309 C C . ILE A 1 174 ? -0.528 -1.283 -14.592 1.00 88.38 174 ILE A C 1
ATOM 1311 O O . ILE A 1 174 ? -1.546 -1.824 -15.014 1.00 88.38 174 ILE A O 1
ATOM 1315 N N . SER A 1 175 ? -0.291 -1.115 -13.290 1.00 82.44 175 SER A N 1
ATOM 1316 C CA . SER A 1 175 ? -1.149 -1.666 -12.234 1.00 82.44 175 SER A CA 1
ATOM 1317 C C . SER A 1 175 ? -2.576 -1.114 -12.306 1.00 82.44 175 SER A C 1
ATOM 1319 O O . SER A 1 175 ? -3.542 -1.872 -12.220 1.00 82.44 175 SER A O 1
ATOM 1321 N N . LEU A 1 176 ? -2.719 0.197 -12.522 1.00 85.06 176 LEU A N 1
ATOM 1322 C CA . LEU A 1 176 ? -4.012 0.864 -12.659 1.00 85.06 176 LEU A CA 1
ATOM 1323 C C . LEU A 1 176 ? -4.769 0.398 -13.909 1.00 85.06 176 LEU A C 1
ATOM 1325 O O . LEU A 1 176 ? -5.968 0.126 -13.834 1.00 85.06 176 LEU A O 1
ATOM 1329 N N . LEU A 1 177 ? -4.087 0.304 -15.055 1.00 88.88 177 LEU A N 1
ATOM 1330 C CA . LEU A 1 177 ? -4.706 -0.130 -16.308 1.00 88.88 177 LEU A CA 1
ATOM 1331 C C . LEU A 1 177 ? -5.119 -1.605 -16.266 1.00 88.88 177 LEU A C 1
ATOM 1333 O O . LEU A 1 177 ? -6.201 -1.928 -16.744 1.00 88.88 177 LEU A O 1
ATOM 1337 N N . GLU A 1 178 ? -4.327 -2.484 -15.651 1.00 85.38 178 GLU A N 1
ATOM 1338 C CA . GLU A 1 178 ? -4.701 -3.891 -15.437 1.00 85.38 178 GLU A CA 1
ATOM 1339 C C . GLU A 1 178 ? -5.901 -4.042 -14.501 1.00 85.38 178 GLU A C 1
ATOM 1341 O O . GLU A 1 178 ? -6.778 -4.868 -14.751 1.00 85.38 178 GLU A O 1
ATOM 1346 N N . LEU A 1 179 ? -5.983 -3.221 -13.448 1.00 78.56 179 LEU A N 1
ATOM 1347 C CA . LEU A 1 179 ? -7.137 -3.216 -12.551 1.00 78.56 179 LEU A CA 1
ATOM 1348 C C . LEU A 1 179 ? -8.416 -2.763 -13.273 1.00 78.56 179 LEU A C 1
ATOM 1350 O O . LEU A 1 179 ? -9.485 -3.327 -13.047 1.00 78.56 179 LEU A O 1
ATOM 1354 N N . ALA A 1 180 ? -8.310 -1.751 -14.137 1.00 85.75 180 ALA A N 1
ATOM 1355 C CA . ALA A 1 180 ? -9.441 -1.215 -14.893 1.00 85.75 180 ALA A CA 1
ATOM 1356 C C . ALA A 1 180 ? -9.841 -2.096 -16.093 1.00 85.75 180 ALA A C 1
ATOM 1358 O O . ALA A 1 180 ? -11.024 -2.204 -16.416 1.00 85.75 180 ALA A O 1
ATOM 1359 N N . ALA A 1 181 ? -8.865 -2.706 -16.765 1.00 89.50 181 ALA A N 1
ATOM 1360 C CA . ALA A 1 181 ? -9.030 -3.523 -17.961 1.00 89.50 181 ALA A CA 1
ATOM 1361 C C . ALA A 1 181 ? -7.985 -4.660 -17.976 1.00 89.50 181 ALA A C 1
ATOM 1363 O O . ALA A 1 181 ? -6.897 -4.489 -18.542 1.00 89.50 181 ALA A O 1
ATOM 1364 N N . PRO A 1 182 ? -8.306 -5.828 -17.387 1.00 88.94 182 PRO A N 1
ATOM 1365 C CA . PRO A 1 182 ? -7.377 -6.952 -17.309 1.00 88.94 182 PRO A CA 1
ATOM 1366 C C . PRO A 1 182 ? -6.840 -7.384 -18.682 1.00 88.94 182 PRO A C 1
ATOM 1368 O O . PRO A 1 182 ? -7.600 -7.582 -19.632 1.00 88.94 182 PRO A O 1
ATOM 1371 N N . GLY A 1 183 ? -5.521 -7.548 -18.784 1.00 86.75 183 GLY A N 1
ATOM 1372 C CA . GLY A 1 183 ? -4.788 -7.926 -19.993 1.00 86.75 183 GLY A CA 1
ATOM 1373 C C . GLY A 1 183 ? -4.411 -6.766 -20.920 1.00 86.75 183 GLY A C 1
ATOM 1374 O O . GLY A 1 183 ? -3.776 -7.007 -21.953 1.00 86.75 183 GLY A O 1
ATOM 1375 N N . SER A 1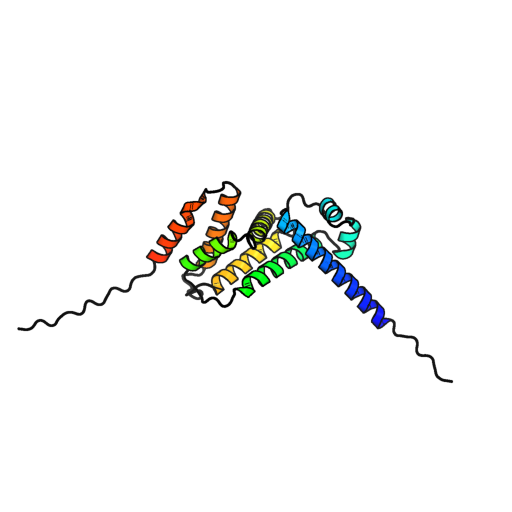 184 ? -4.777 -5.523 -20.589 1.00 90.06 184 SER A N 1
ATOM 1376 C CA . SER A 1 184 ? -4.512 -4.337 -21.419 1.00 90.06 184 SER A CA 1
ATOM 1377 C C . SER A 1 184 ? -3.027 -3.973 -21.538 1.00 90.06 184 SER A C 1
ATOM 1379 O O . SER A 1 184 ? -2.634 -3.305 -22.494 1.00 90.06 184 SER A O 1
ATOM 1381 N N . THR A 1 185 ? -2.182 -4.449 -20.622 1.00 87.06 185 THR A N 1
ATOM 1382 C CA . THR A 1 185 ? -0.753 -4.110 -20.546 1.00 87.06 185 THR A CA 1
ATOM 1383 C C . THR A 1 185 ? 0.177 -5.303 -20.769 1.00 87.06 185 THR A C 1
ATOM 1385 O O . THR A 1 185 ? 1.393 -5.173 -20.616 1.00 87.06 185 THR A O 1
ATOM 1388 N N . LYS A 1 186 ? -0.360 -6.452 -21.202 1.00 84.50 186 LYS A N 1
ATOM 1389 C CA . LYS A 1 186 ? 0.383 -7.719 -21.373 1.00 84.50 186 LYS A CA 1
ATOM 1390 C C . LYS A 1 186 ? 1.693 -7.597 -22.173 1.00 84.50 186 LYS A C 1
ATOM 1392 O O . LYS A 1 186 ? 2.648 -8.316 -21.898 1.00 84.50 186 LYS A O 1
ATOM 1397 N N . ASP A 1 187 ? 1.753 -6.671 -23.134 1.00 85.62 187 ASP A N 1
ATOM 1398 C CA . ASP A 1 187 ? 2.905 -6.471 -24.026 1.00 85.62 187 ASP A CA 1
ATOM 1399 C C . ASP A 1 187 ? 3.822 -5.304 -23.594 1.00 85.62 187 ASP A C 1
ATOM 1401 O O . ASP A 1 187 ? 4.878 -5.083 -24.194 1.00 85.62 187 ASP A O 1
ATOM 1405 N N . VAL A 1 188 ? 3.462 -4.564 -22.536 1.00 84.81 188 VAL A N 1
ATOM 1406 C CA . VAL A 1 188 ? 4.192 -3.368 -22.078 1.00 84.81 188 VAL A CA 1
ATOM 1407 C C . VAL A 1 188 ? 5.548 -3.735 -21.481 1.00 84.81 188 VAL A C 1
ATOM 1409 O O . VAL A 1 188 ? 6.554 -3.123 -21.838 1.00 84.81 188 VAL A O 1
ATOM 1412 N N . GLN A 1 189 ? 5.613 -4.754 -20.620 1.00 79.69 189 GLN A N 1
ATOM 1413 C CA . GLN A 1 189 ? 6.880 -5.181 -20.016 1.00 79.69 189 GLN A CA 1
ATOM 1414 C C . GLN A 1 189 ? 7.895 -5.652 -21.083 1.00 79.69 189 GLN A C 1
ATOM 1416 O O . GLN A 1 189 ? 8.991 -5.088 -21.127 1.00 79.69 189 GLN A O 1
ATOM 1421 N N . PRO A 1 190 ? 7.564 -6.584 -22.008 1.00 80.31 190 PRO A N 1
ATOM 1422 C CA . PRO A 1 190 ? 8.484 -6.977 -23.081 1.00 80.31 190 PRO A CA 1
ATOM 1423 C C . PRO A 1 190 ? 8.913 -5.825 -24.003 1.00 80.31 190 PRO A C 1
ATOM 1425 O O . PRO A 1 190 ? 10.016 -5.838 -24.557 1.00 80.31 190 PRO A O 1
ATOM 1428 N N . TYR A 1 191 ? 8.046 -4.831 -24.217 1.00 83.38 191 TYR A N 1
ATOM 1429 C CA . TYR A 1 191 ? 8.380 -3.638 -24.993 1.00 83.38 191 TYR A CA 1
ATOM 1430 C C . TYR A 1 191 ? 9.403 -2.753 -24.266 1.00 83.38 191 TYR A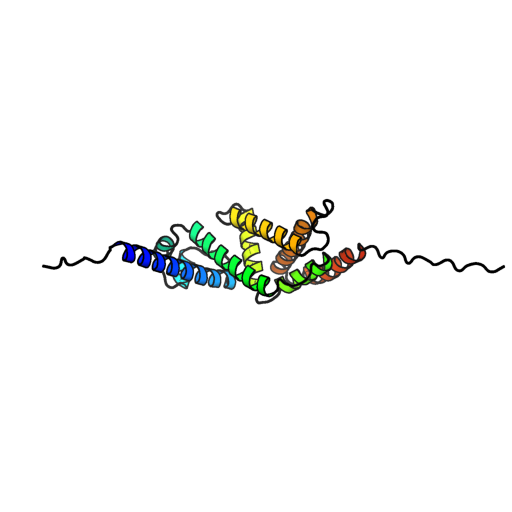 C 1
ATOM 1432 O O . TYR A 1 191 ? 10.434 -2.403 -24.845 1.00 83.38 191 TYR A O 1
ATOM 1440 N N . LEU A 1 192 ? 9.157 -2.440 -22.991 1.00 81.75 192 LEU A N 1
ATOM 1441 C CA . LEU A 1 192 ? 10.011 -1.549 -22.208 1.00 81.75 192 LEU A CA 1
ATOM 1442 C C . LEU A 1 192 ? 11.379 -2.157 -21.904 1.00 81.75 192 LEU A C 1
ATOM 1444 O O . LEU A 1 192 ? 12.377 -1.449 -22.017 1.00 81.75 192 LEU A O 1
ATOM 1448 N N . THR A 1 193 ? 11.458 -3.454 -21.601 1.00 72.25 193 THR A N 1
ATOM 1449 C CA . THR A 1 193 ? 12.748 -4.127 -21.377 1.00 72.25 193 THR A CA 1
ATOM 1450 C C . THR A 1 193 ? 13.644 -4.027 -22.615 1.00 72.25 193 THR A C 1
ATOM 1452 O O . THR A 1 193 ? 14.797 -3.622 -22.501 1.00 72.25 193 THR A O 1
ATOM 1455 N N . ARG A 1 194 ? 13.105 -4.262 -23.825 1.00 76.38 194 ARG A N 1
ATOM 1456 C CA . ARG A 1 194 ? 13.868 -4.094 -25.079 1.00 76.38 194 ARG A CA 1
ATOM 1457 C C . ARG A 1 194 ? 14.359 -2.663 -25.286 1.00 76.38 194 ARG A C 1
ATOM 1459 O O . ARG A 1 194 ? 15.483 -2.470 -25.736 1.00 76.38 194 ARG A O 1
ATOM 1466 N N . MET A 1 195 ? 13.523 -1.673 -24.981 1.00 74.94 195 MET A N 1
ATOM 1467 C CA . MET A 1 195 ? 13.870 -0.262 -25.155 1.00 74.94 195 MET A CA 1
ATOM 1468 C C . MET A 1 195 ? 14.934 0.198 -24.149 1.00 74.94 195 MET A C 1
ATOM 1470 O O . MET A 1 195 ? 15.839 0.935 -24.523 1.00 74.94 195 MET A O 1
ATOM 1474 N N . LEU A 1 196 ? 14.853 -0.257 -22.895 1.00 70.62 196 LEU A N 1
ATOM 1475 C CA . LEU A 1 196 ? 15.804 0.093 -21.837 1.00 70.62 196 LEU A CA 1
ATOM 1476 C C . LEU A 1 196 ? 17.159 -0.609 -22.016 1.00 70.62 196 LEU A C 1
ATOM 1478 O O . LEU A 1 196 ? 18.196 0.014 -21.798 1.00 70.62 196 LEU A O 1
ATOM 1482 N N . ASP A 1 197 ? 17.168 -1.864 -22.472 1.00 65.44 197 ASP A N 1
ATOM 1483 C CA . ASP A 1 197 ? 18.408 -2.619 -22.690 1.00 65.44 197 ASP A CA 1
ATOM 1484 C C . ASP A 1 197 ? 19.123 -2.227 -24.000 1.00 65.44 197 ASP A C 1
ATOM 1486 O O . ASP A 1 197 ? 20.348 -2.310 -24.083 1.00 65.44 197 ASP A O 1
ATOM 1490 N N . ALA A 1 198 ? 18.399 -1.723 -25.011 1.00 58.38 198 ALA A N 1
ATOM 1491 C CA . ALA A 1 198 ? 18.987 -1.223 -26.262 1.00 58.38 198 ALA A CA 1
ATOM 1492 C C . ALA A 1 198 ? 19.793 0.082 -26.099 1.00 58.38 198 ALA A C 1
ATOM 1494 O O . ALA A 1 198 ? 20.573 0.437 -26.983 1.00 58.38 198 ALA A O 1
ATOM 1495 N N . VAL A 1 199 ? 19.620 0.796 -24.982 1.00 54.28 199 VAL A N 1
ATOM 1496 C CA . VAL A 1 199 ? 20.313 2.063 -24.689 1.00 54.28 199 VAL A CA 1
ATOM 1497 C C . VAL A 1 199 ? 21.649 1.839 -23.963 1.00 54.28 199 VAL A C 1
ATOM 1499 O O . VAL A 1 199 ? 22.436 2.773 -23.841 1.00 54.28 199 VAL A O 1
ATOM 1502 N N . VAL A 1 200 ? 21.984 0.605 -23.556 1.00 49.00 200 VAL A N 1
ATOM 1503 C CA . VAL A 1 200 ? 23.337 0.275 -23.078 1.00 49.00 200 VAL A CA 1
ATOM 1504 C C . VAL A 1 200 ? 24.268 0.198 -24.296 1.00 49.00 200 VAL A C 1
ATOM 1506 O O . VAL A 1 200 ? 24.148 -0.739 -25.092 1.00 49.00 200 VAL A O 1
ATOM 1509 N N . PRO A 1 201 ? 25.211 1.142 -24.493 1.00 44.94 201 PRO A N 1
ATOM 1510 C CA . PRO A 1 201 ? 26.064 1.105 -25.664 1.00 44.94 201 PRO A CA 1
ATOM 1511 C C . PRO A 1 201 ? 26.969 -0.122 -25.575 1.00 44.94 201 PRO A C 1
ATOM 1513 O O . PRO A 1 201 ? 27.841 -0.223 -24.708 1.00 44.94 201 PRO A O 1
ATOM 1516 N N . THR A 1 202 ? 26.797 -1.056 -26.508 1.00 46.84 202 THR A N 1
ATOM 1517 C CA . THR A 1 202 ? 27.799 -2.083 -26.775 1.00 46.84 202 THR A CA 1
ATOM 1518 C C . THR A 1 202 ? 29.051 -1.356 -27.250 1.00 46.84 202 THR A C 1
ATOM 1520 O O . THR A 1 202 ? 29.111 -0.838 -28.364 1.00 46.84 202 THR A O 1
ATOM 1523 N N . LYS A 1 203 ? 30.048 -1.254 -26.366 1.00 44.44 203 LYS A N 1
ATOM 1524 C CA . LYS A 1 203 ? 31.363 -0.685 -26.676 1.00 44.44 203 LYS A CA 1
ATOM 1525 C C . LYS A 1 203 ? 31.853 -1.311 -27.993 1.00 44.44 203 LYS A C 1
ATOM 1527 O O . LYS A 1 203 ? 31.928 -2.540 -28.062 1.00 44.44 203 LYS A O 1
ATOM 1532 N N . PRO A 1 204 ? 32.155 -0.527 -29.043 1.00 42.03 204 PRO A N 1
ATOM 1533 C CA . PRO A 1 204 ? 32.518 -1.103 -30.328 1.00 42.03 204 PRO A CA 1
ATOM 1534 C C . PRO A 1 204 ? 33.801 -1.914 -30.160 1.00 42.03 204 PRO A C 1
ATOM 1536 O O . PRO A 1 204 ? 34.792 -1.424 -29.612 1.00 42.03 204 PRO A O 1
ATOM 1539 N N . ALA A 1 205 ? 33.769 -3.170 -30.613 1.00 50.59 205 ALA A N 1
ATOM 1540 C CA . ALA A 1 205 ? 34.932 -4.040 -30.619 1.00 50.59 205 ALA A CA 1
ATOM 1541 C C . ALA A 1 205 ? 36.071 -3.333 -31.360 1.00 50.59 205 ALA A C 1
ATOM 1543 O O . ALA A 1 205 ? 35.967 -3.019 -32.549 1.00 50.59 205 ALA A O 1
ATOM 1544 N N . THR A 1 206 ? 37.160 -3.055 -30.646 1.00 48.31 206 THR A N 1
ATOM 1545 C CA . THR A 1 206 ? 38.375 -2.468 -31.197 1.00 48.31 206 THR A CA 1
ATOM 1546 C C . THR A 1 206 ? 38.883 -3.393 -32.296 1.00 48.31 206 THR A C 1
ATOM 1548 O O . THR A 1 206 ? 39.470 -4.445 -32.035 1.00 48.31 206 THR A O 1
ATOM 1551 N N . ARG A 1 207 ? 38.629 -3.023 -33.552 1.00 52.00 207 ARG A N 1
ATOM 1552 C CA . ARG A 1 207 ? 39.128 -3.735 -34.726 1.00 52.00 207 ARG A CA 1
ATOM 1553 C C . ARG A 1 207 ? 40.653 -3.636 -34.718 1.00 52.00 207 ARG A C 1
ATOM 1555 O O . ARG A 1 207 ? 41.222 -2.650 -35.181 1.00 52.00 207 ARG A O 1
ATOM 1562 N N . ARG A 1 208 ? 41.321 -4.653 -34.164 1.00 51.69 208 ARG A N 1
ATOM 1563 C CA . ARG A 1 208 ? 42.773 -4.840 -34.269 1.00 51.69 208 ARG A CA 1
ATOM 1564 C C . ARG A 1 208 ? 43.131 -4.846 -35.757 1.00 51.69 208 ARG A C 1
ATOM 1566 O O . ARG A 1 208 ? 42.811 -5.791 -36.477 1.00 51.69 208 ARG A O 1
ATOM 1573 N N . ARG A 1 209 ? 43.763 -3.768 -36.231 1.00 53.12 209 ARG A N 1
ATOM 1574 C CA . ARG A 1 209 ? 44.421 -3.734 -37.541 1.00 53.12 209 ARG A CA 1
ATOM 1575 C C . ARG A 1 209 ? 45.470 -4.848 -37.556 1.00 53.12 209 ARG A C 1
ATOM 1577 O O . ARG A 1 209 ? 46.368 -4.856 -36.718 1.00 53.12 209 ARG A O 1
ATOM 1584 N N . ARG A 1 210 ? 45.338 -5.795 -38.489 1.00 57.03 210 ARG A N 1
ATOM 1585 C CA . ARG A 1 210 ? 46.440 -6.689 -38.868 1.00 57.03 210 ARG A CA 1
ATOM 1586 C C . ARG A 1 210 ? 47.561 -5.829 -39.472 1.00 57.03 210 ARG A C 1
ATOM 1588 O O . ARG A 1 210 ? 47.234 -4.929 -40.248 1.00 57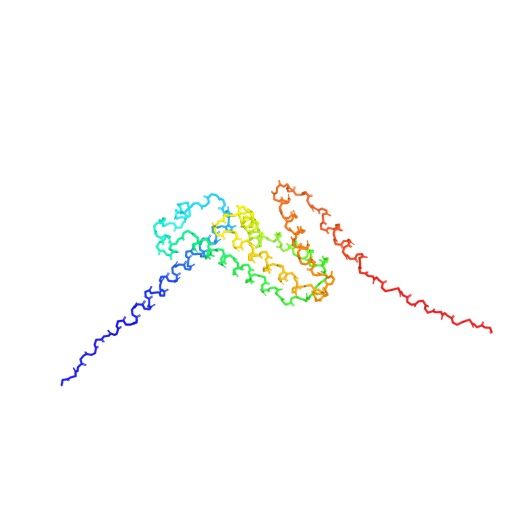.03 210 ARG A O 1
ATOM 1595 N N . PRO A 1 211 ? 48.837 -6.070 -39.140 1.00 54.78 211 PRO A N 1
ATOM 1596 C CA . PRO A 1 211 ? 49.934 -5.393 -39.812 1.00 54.78 211 PRO A CA 1
ATOM 1597 C C . PRO A 1 211 ? 50.036 -5.914 -41.250 1.00 54.78 211 PRO A C 1
ATOM 1599 O O . PRO A 1 211 ? 49.991 -7.122 -41.486 1.00 54.78 211 PRO A O 1
ATOM 1602 N N . SER A 1 212 ? 50.131 -4.990 -42.203 1.00 51.91 212 SER A N 1
ATOM 1603 C CA . SER A 1 212 ? 50.451 -5.285 -43.597 1.00 51.91 212 SER A CA 1
ATOM 1604 C C . SER A 1 212 ? 51.912 -5.715 -43.679 1.00 51.91 212 SER A C 1
ATOM 1606 O O . SER A 1 212 ? 52.798 -4.946 -43.319 1.00 51.91 212 SER A O 1
ATOM 1608 N N . SER A 1 213 ? 52.161 -6.939 -44.127 1.00 57.72 213 SER A N 1
ATOM 1609 C CA . SER A 1 213 ? 53.484 -7.414 -44.517 1.00 57.72 213 SER A CA 1
ATOM 1610 C C . SER A 1 213 ? 53.711 -7.102 -45.996 1.00 57.72 213 SER A C 1
ATOM 1612 O O . SER A 1 213 ? 53.087 -7.737 -46.848 1.00 57.72 213 SER A O 1
ATOM 1614 N N . THR A 1 214 ? 54.577 -6.138 -46.304 1.00 56.19 214 THR A N 1
ATOM 1615 C CA . THR A 1 214 ? 55.383 -6.081 -47.536 1.00 56.19 214 THR A CA 1
ATOM 1616 C C . THR A 1 214 ? 56.628 -5.262 -47.238 1.00 56.19 214 THR A C 1
ATOM 1618 O O . THR A 1 214 ? 56.463 -4.178 -46.634 1.00 56.19 214 THR A O 1
#

Secondary structure (DSSP, 8-state):
-----PPPTHHHHHHHHHHHHHHHHHHHHHHHHHHHHH-STT--HHHHHHHTTS-HHHHHHHHSSHHHHHHHHHHHHHHHHHHHHHTTTTPPPB-HHHHHHHHHHHHHSTTTHHHHHHHHHHHHHHHTT-TTHHHHHHHHHHHHHHHHHHHBTTTT-GGGTTHHHHHHHHHHHHHHHHHHSTTTTTTHHHHHHHHHHTTS--PPP---PPPP--